Protein AF-A0A7G2FCY0-F1 (afdb_monomer)

Nearest PDB structures (foldseek):
  1n6b-assembly1_A  TM=8.408E-01  e=3.617E-08  Oryctolagus cuniculus
  4r21-assembly2_B  TM=8.670E-01  e=4.159E-07  Danio rerio
  4nkx-assembly1_A  TM=8.063E-01  e=5.364E-07  Homo sapiens
  4r20-assembly1_A  TM=7.839E-01  e=1.211E-06  Danio rerio
  4nkz-assembly4_D  TM=7.841E-01  e=2.119E-06  Homo sapiens

Organism: Arabidopsis thaliana (NCBI:txid3702)

Mean predicted aligned error: 11.34 Å

Foldseek 3Di:
DVVVVVVCVVVVHDDDVLVVLLLVLLQVLCCQLQVGRCSPHPLSVLLVVLLVLVCCLLPDDQCCVVPVVVNVVCVVVCSVVSVVVSVVSLVVSLVVSLVVLVVCPDDPDDHPLNVLVVCCVVPPPDDHRDPVNSSVVSSCSSSVRNQQSSQLVVQLVVVCVVPVVLVVVLVCLVCPVVPDDDPDDDPVSVVPRPSVVVSSVVSCLVGPSCQKDRWDFAQAWDQDPNDIDGGRDIDIDGVVVPSPPPPPVPPDDDDDDPPDDDDDPDDDDPDDDDDDDDDD

InterPro domains:
  IPR001128 Cytochrome P450 [PF00067] (1-237)
  IPR002401 Cytochrome P450, E-class, group I [PR00463] (24-42)
  IPR002401 Cytochrome P450, E-class, group I [PR00463] (133-150)
  IPR002401 Cytochrome P450, E-class, group I [PR00463] (153-179)
  IPR002401 Cytochrome P450, E-class, group I [PR00463] (197-215)
  IPR036396 Cytochrome P450 superfamily [G3DSA:1.10.630.10] (1-243)
  IPR036396 Cytochrome P450 superfamily [SSF48264] (2-275)

Sequence (280 aa):
MMEKVEKASSDSSPLNLSKLLITLTSDVASRVSFGKKHSNEASMSDFKNQVRKITELVGGFPVSEYIPCLAWIDQIRGLYNKAEEVSKNFGDLMDKVVQEHLDATNKPTKDFVDILLSFERQSKDGIEVRRSDIKFIILDIFLGGTTTTNSLLEWTMTELIRHPECMKKLQDEIRGDATKLPIYRSHEEVEDMKYLKAVIKEGLRLHPPFPLLVPRLLTQDVKLKGYDIAAGTQVTLANLVNRFNWRMDARLSGDEYDLAEATGIDVCRKFPLIVFPSNA

Secondary structure (DSSP, 8-state):
-HHHHHHHHHTT----HHHHHHHHHHHHHHHHHHS---TTSHHHHHHHHHHHHHHHHHTS--HHHH-GGGTHHHHHTTHHHHHHHHHHHHHHHHHHHHHHHHH-TT-SS--HHHHHHHHHHH--SS----HHHHHHHHHHHHHHHHHHHHHHHHHHHHHHHH-HHHHHHHHHHHHSSTTS--SS--HHHHHT-HHHHHHHHHHHHHS-S-SBPPPEE-SS-EEETTEEE-TT-EE--BTTT----------------------SSS---SS---PPP---

Structure (mmCIF, N/CA/C/O backbone):
data_AF-A0A7G2FCY0-F1
#
_entry.id   AF-A0A7G2FCY0-F1
#
loop_
_atom_site.group_PDB
_atom_site.id
_atom_site.type_symbol
_atom_site.label_atom_id
_atom_site.label_alt_id
_atom_site.label_comp_id
_atom_site.label_asym_id
_atom_site.label_entity_id
_atom_site.label_seq_id
_atom_site.pdbx_PDB_ins_code
_atom_site.Cartn_x
_atom_site.Cartn_y
_atom_site.Cartn_z
_atom_site.occupancy
_atom_site.B_iso_or_equiv
_atom_site.auth_seq_id
_atom_site.auth_comp_id
_atom_site.auth_asym_id
_atom_site.auth_atom_id
_atom_site.pdbx_PDB_model_num
ATOM 1 N N . MET A 1 1 ? 18.595 3.406 -4.929 1.00 83.00 1 MET A N 1
ATOM 2 C CA . MET A 1 1 ? 18.071 2.140 -5.490 1.00 83.00 1 MET A CA 1
ATOM 3 C C . MET A 1 1 ? 18.812 1.800 -6.768 1.00 83.00 1 MET A C 1
ATOM 5 O O . MET A 1 1 ? 19.441 0.755 -6.770 1.00 83.00 1 MET A O 1
ATOM 9 N N . MET A 1 2 ? 18.804 2.682 -7.776 1.00 85.44 2 MET A N 1
ATOM 10 C CA . MET A 1 2 ? 19.489 2.467 -9.062 1.00 85.44 2 MET A CA 1
ATOM 11 C C . MET A 1 2 ? 20.954 2.046 -8.904 1.00 85.44 2 MET A C 1
ATOM 13 O O . MET A 1 2 ? 21.304 0.979 -9.377 1.00 85.44 2 MET A O 1
ATOM 17 N N . GLU A 1 3 ? 21.747 2.743 -8.085 1.00 87.94 3 GLU A N 1
ATOM 18 C CA . GLU A 1 3 ? 23.141 2.347 -7.790 1.00 87.94 3 GLU A CA 1
ATOM 19 C C . GLU A 1 3 ? 23.286 0.903 -7.268 1.00 87.94 3 GLU A C 1
ATOM 21 O O . GLU A 1 3 ? 24.228 0.194 -7.611 1.00 87.94 3 GLU A O 1
ATOM 26 N N . LYS A 1 4 ? 22.342 0.428 -6.437 1.00 87.19 4 LYS A N 1
ATOM 27 C CA . LYS A 1 4 ? 22.358 -0.955 -5.924 1.00 87.19 4 LYS A CA 1
ATOM 28 C C . LYS A 1 4 ? 22.028 -1.963 -7.026 1.00 87.19 4 LYS A C 1
ATOM 30 O O . LYS A 1 4 ? 22.571 -3.062 -7.009 1.00 87.19 4 LYS A O 1
ATOM 35 N N . VAL A 1 5 ? 21.143 -1.592 -7.953 1.00 89.69 5 VAL A N 1
ATOM 36 C CA . VAL A 1 5 ? 20.783 -2.407 -9.122 1.00 89.69 5 VAL A CA 1
ATOM 37 C C . VAL A 1 5 ? 21.949 -2.450 -10.115 1.00 89.69 5 VAL A C 1
ATOM 39 O O . VAL A 1 5 ? 22.334 -3.531 -10.540 1.00 89.69 5 VAL A O 1
ATOM 42 N N . GLU A 1 6 ? 22.561 -1.306 -10.424 1.00 89.19 6 GLU A N 1
ATOM 43 C CA . GLU A 1 6 ? 23.725 -1.188 -11.315 1.00 89.19 6 GLU A CA 1
ATOM 44 C C . GLU A 1 6 ? 24.933 -1.966 -10.795 1.00 89.19 6 GLU A C 1
ATOM 46 O O . GLU A 1 6 ? 25.577 -2.693 -11.555 1.00 89.19 6 GLU A O 1
ATOM 51 N N . LYS A 1 7 ? 25.204 -1.873 -9.487 1.00 91.56 7 LYS A N 1
ATOM 52 C CA . LYS A 1 7 ? 26.256 -2.661 -8.845 1.00 91.56 7 LYS A CA 1
ATOM 53 C C . LYS A 1 7 ? 25.969 -4.158 -8.950 1.00 91.56 7 LYS A C 1
ATOM 55 O O . LYS A 1 7 ? 26.825 -4.909 -9.398 1.00 91.56 7 LYS A O 1
ATOM 60 N N . ALA A 1 8 ? 24.758 -4.589 -8.592 1.00 90.88 8 ALA A N 1
ATOM 61 C CA . ALA A 1 8 ? 24.395 -6.002 -8.671 1.00 90.88 8 ALA A CA 1
ATOM 62 C C . ALA A 1 8 ? 24.464 -6.542 -10.109 1.00 90.88 8 ALA A C 1
ATOM 64 O O . ALA A 1 8 ? 24.919 -7.665 -10.310 1.00 90.88 8 ALA A O 1
ATOM 65 N N . SER A 1 9 ? 24.077 -5.725 -11.096 1.00 89.75 9 SER A N 1
ATOM 66 C CA . SER A 1 9 ? 24.186 -6.042 -12.522 1.00 89.75 9 SER A CA 1
ATOM 67 C C . SER A 1 9 ? 25.641 -6.176 -12.972 1.00 89.75 9 SER A C 1
ATOM 69 O O . SER A 1 9 ? 25.967 -7.134 -13.664 1.00 89.75 9 SER A O 1
ATOM 71 N N . SER A 1 10 ? 26.513 -5.242 -12.577 1.00 93.19 10 SER A N 1
ATOM 72 C CA . SER A 1 10 ? 27.951 -5.290 -12.890 1.00 93.19 10 SER A CA 1
ATOM 73 C C . SER A 1 10 ? 28.616 -6.526 -12.282 1.00 93.19 10 SER A C 1
ATOM 75 O O . SER A 1 10 ? 29.385 -7.213 -12.948 1.00 93.19 10 SER A O 1
ATOM 77 N N . ASP A 1 11 ? 28.246 -6.852 -11.043 1.00 94.38 11 ASP A N 1
ATOM 78 C CA . ASP A 1 11 ? 28.785 -7.986 -10.291 1.00 94.38 11 ASP A CA 1
ATOM 79 C C . ASP A 1 11 ? 28.107 -9.326 -10.662 1.00 94.38 11 ASP A C 1
ATOM 81 O O . ASP A 1 11 ? 28.462 -10.367 -10.111 1.00 94.38 11 ASP A O 1
ATOM 85 N N . SER A 1 12 ? 27.110 -9.321 -11.564 1.00 91.50 12 SER A N 1
ATOM 86 C CA . SER A 1 12 ? 26.262 -10.482 -11.905 1.00 91.50 12 SER A CA 1
ATOM 87 C C . SER A 1 12 ? 25.694 -11.213 -10.676 1.00 91.50 12 SER A C 1
ATOM 89 O O . SER A 1 12 ? 25.558 -12.438 -10.656 1.00 91.50 12 SER A O 1
ATOM 91 N N . SER A 1 13 ? 25.370 -10.457 -9.625 1.00 93.50 13 SER A N 1
ATOM 92 C CA . SER A 1 13 ? 24.922 -10.992 -8.338 1.00 93.50 13 SER A CA 1
ATOM 93 C C . SER A 1 13 ? 23.394 -10.953 -8.206 1.00 93.50 13 SER A C 1
ATOM 95 O O . SER A 1 13 ? 22.750 -10.012 -8.683 1.00 93.50 13 SER A O 1
ATOM 97 N N . PRO A 1 14 ? 22.773 -11.958 -7.558 1.00 90.06 14 PRO A N 1
ATOM 98 C CA . PRO A 1 14 ? 21.331 -11.966 -7.354 1.00 90.06 14 PRO A CA 1
ATOM 99 C C . PRO A 1 14 ? 20.906 -10.830 -6.416 1.00 90.06 14 PRO A C 1
ATOM 101 O O . PRO A 1 14 ? 21.539 -10.566 -5.392 1.00 90.06 14 PRO A O 1
ATOM 104 N N . LEU A 1 15 ? 19.784 -10.188 -6.741 1.00 90.31 15 LEU A N 1
ATOM 105 C CA . LEU A 1 15 ? 19.250 -9.046 -6.006 1.00 90.31 15 LEU A CA 1
ATOM 106 C C . LEU A 1 15 ? 17.817 -9.320 -5.544 1.00 90.31 15 LEU A C 1
ATOM 108 O O . LEU A 1 15 ? 16.953 -9.684 -6.338 1.00 90.31 15 LEU A O 1
ATOM 112 N N . ASN A 1 16 ? 17.539 -9.088 -4.261 1.00 89.75 16 ASN A N 1
ATOM 113 C CA . ASN A 1 16 ? 16.176 -9.137 -3.739 1.00 89.75 16 ASN A CA 1
ATOM 114 C C . ASN A 1 16 ? 15.453 -7.812 -4.050 1.00 89.75 16 ASN A C 1
ATOM 116 O O . ASN A 1 16 ? 15.641 -6.814 -3.344 1.00 89.75 16 ASN A O 1
ATOM 120 N N . LEU A 1 17 ? 14.645 -7.807 -5.115 1.00 90.19 17 LEU A N 1
ATOM 121 C CA . LEU A 1 17 ? 13.863 -6.639 -5.531 1.00 90.19 17 LEU A CA 1
ATOM 122 C C . LEU A 1 17 ? 12.802 -6.248 -4.499 1.00 90.19 17 LEU A C 1
ATOM 124 O O . LEU A 1 17 ? 12.655 -5.056 -4.242 1.00 90.19 17 LEU A O 1
ATOM 128 N N . SER A 1 18 ? 12.141 -7.202 -3.837 1.00 87.25 18 SER A N 1
ATOM 129 C CA . SER A 1 18 ? 11.115 -6.925 -2.820 1.00 87.25 18 SER A CA 1
ATOM 130 C C . SER A 1 18 ? 11.643 -6.012 -1.707 1.00 87.25 18 SER A C 1
ATOM 132 O O . SER A 1 18 ? 11.009 -5.024 -1.341 1.00 87.25 18 SER A O 1
ATOM 134 N N . LYS A 1 19 ? 12.869 -6.259 -1.220 1.00 85.88 19 LYS A N 1
ATOM 135 C CA . LYS A 1 19 ? 13.519 -5.418 -0.197 1.00 85.88 19 LYS A CA 1
ATOM 136 C C . LYS A 1 19 ? 13.834 -4.002 -0.697 1.00 85.88 19 LYS A C 1
ATOM 138 O O . LYS A 1 19 ? 13.824 -3.048 0.089 1.00 85.88 19 LYS A O 1
ATOM 143 N N . LEU A 1 20 ? 14.145 -3.847 -1.982 1.00 89.19 20 LEU A N 1
ATOM 144 C CA . LEU A 1 20 ? 14.395 -2.535 -2.579 1.00 89.19 20 LEU A CA 1
ATOM 145 C C . LEU A 1 20 ? 13.097 -1.762 -2.803 1.00 89.19 20 LEU A C 1
ATOM 147 O O . LEU A 1 20 ? 13.047 -0.585 -2.452 1.00 89.19 20 LEU A O 1
ATOM 151 N N . LEU A 1 21 ? 12.065 -2.427 -3.321 1.00 90.44 21 LEU A N 1
ATOM 152 C CA . LEU A 1 21 ? 10.761 -1.833 -3.607 1.00 90.44 21 LEU A CA 1
ATOM 153 C C . LEU A 1 21 ? 10.073 -1.359 -2.328 1.00 90.44 21 LEU A C 1
ATOM 155 O O . LEU A 1 21 ? 9.678 -0.200 -2.267 1.00 90.44 21 LEU A O 1
ATOM 159 N N . ILE A 1 22 ? 10.073 -2.163 -1.259 1.00 84.94 22 ILE A N 1
ATOM 160 C CA . ILE A 1 22 ? 9.488 -1.736 0.021 1.00 84.94 22 ILE A CA 1
ATOM 161 C C . ILE A 1 22 ? 10.247 -0.553 0.626 1.00 84.94 22 ILE A C 1
ATOM 163 O O . ILE A 1 22 ? 9.680 0.282 1.320 1.00 84.94 22 ILE A O 1
ATOM 167 N N . THR A 1 23 ? 11.556 -0.458 0.385 1.00 85.62 23 THR A N 1
ATOM 168 C CA . THR A 1 23 ? 12.336 0.699 0.836 1.00 85.62 23 THR A CA 1
ATOM 169 C C . THR A 1 23 ? 11.988 1.936 0.020 1.00 85.62 23 THR A C 1
ATOM 171 O O . THR A 1 23 ? 11.772 2.991 0.607 1.00 85.62 23 THR A O 1
ATOM 174 N N . LEU A 1 24 ? 11.866 1.796 -1.301 1.00 88.56 24 LEU A N 1
ATOM 175 C CA . LEU A 1 24 ? 11.467 2.879 -2.192 1.00 88.56 24 LEU A CA 1
ATOM 176 C C . LEU A 1 24 ? 10.073 3.418 -1.846 1.00 88.56 24 LEU A C 1
ATOM 178 O O . LEU A 1 24 ? 9.920 4.626 -1.695 1.00 88.56 24 LEU A O 1
ATOM 182 N N . THR A 1 25 ? 9.067 2.552 -1.702 1.00 89.06 25 THR A N 1
ATOM 183 C CA . THR A 1 25 ? 7.693 2.997 -1.431 1.00 89.06 25 THR A CA 1
ATOM 184 C C . THR A 1 25 ? 7.570 3.638 -0.056 1.00 89.06 25 THR A C 1
ATOM 186 O O . THR A 1 25 ? 6.953 4.693 0.054 1.00 89.06 25 THR A O 1
ATOM 189 N N . SER A 1 26 ? 8.229 3.084 0.971 1.00 84.56 26 SER A N 1
ATOM 190 C CA . SER A 1 26 ? 8.290 3.728 2.289 1.00 84.56 26 SER A CA 1
ATOM 191 C C . SER A 1 26 ? 8.978 5.090 2.235 1.00 84.56 26 SER A C 1
ATOM 193 O O . SER A 1 26 ? 8.509 6.026 2.868 1.00 84.56 26 SER A O 1
ATOM 195 N N . ASP A 1 27 ? 10.072 5.232 1.483 1.00 85.75 27 ASP A N 1
ATOM 196 C CA . ASP A 1 27 ? 10.774 6.511 1.341 1.00 85.75 27 ASP A CA 1
ATOM 197 C C . ASP A 1 27 ? 9.902 7.574 0.668 1.00 85.75 27 ASP A C 1
ATOM 199 O O . ASP A 1 27 ? 9.889 8.726 1.103 1.00 85.75 27 ASP A O 1
ATOM 203 N N . VAL A 1 28 ? 9.178 7.194 -0.390 1.00 88.19 28 VAL A N 1
ATOM 204 C CA . VAL A 1 28 ? 8.249 8.086 -1.094 1.00 88.19 28 VAL A CA 1
ATOM 205 C C . VAL A 1 28 ? 7.101 8.482 -0.168 1.00 88.19 28 VAL A C 1
ATOM 207 O O . VAL A 1 28 ? 6.873 9.674 0.029 1.00 88.19 28 VAL A O 1
ATOM 210 N N . ALA A 1 29 ? 6.439 7.509 0.466 1.00 85.50 29 ALA A N 1
ATOM 211 C CA . ALA A 1 29 ? 5.344 7.760 1.399 1.00 85.50 29 ALA A CA 1
ATOM 212 C C . ALA A 1 29 ? 5.795 8.626 2.584 1.00 85.50 29 ALA A C 1
ATOM 214 O O . ALA A 1 29 ? 5.104 9.575 2.948 1.00 85.50 29 ALA A O 1
ATOM 215 N N . SER A 1 30 ? 6.981 8.368 3.145 1.00 82.31 30 SER A N 1
ATOM 216 C CA . SER A 1 30 ? 7.549 9.192 4.213 1.00 82.31 30 SER A CA 1
ATOM 217 C C . SER A 1 30 ? 7.870 10.607 3.765 1.00 82.31 30 SER A C 1
ATOM 219 O O . SER A 1 30 ? 7.616 11.544 4.513 1.00 82.31 30 SER A O 1
ATOM 221 N N . ARG A 1 31 ? 8.431 10.789 2.567 1.00 84.88 31 ARG A N 1
ATOM 222 C CA . ARG A 1 31 ? 8.779 12.126 2.082 1.00 84.88 31 ARG A CA 1
ATOM 223 C C . ARG A 1 31 ? 7.532 12.969 1.839 1.00 84.88 31 ARG A C 1
ATOM 225 O O . ARG A 1 31 ? 7.551 14.154 2.145 1.00 84.88 31 ARG A O 1
ATOM 232 N N . VAL A 1 32 ? 6.469 12.358 1.321 1.00 84.62 32 VAL A N 1
ATOM 233 C CA . VAL A 1 32 ? 5.177 13.025 1.117 1.00 84.62 32 VAL A CA 1
ATOM 234 C C . VAL A 1 32 ? 4.492 13.316 2.457 1.00 84.62 32 VAL A C 1
ATOM 236 O O . VAL A 1 32 ? 4.014 14.426 2.666 1.00 84.62 32 VAL A O 1
ATOM 239 N N . SER A 1 33 ? 4.490 12.350 3.380 1.00 81.56 33 SER A N 1
ATOM 240 C CA . SER A 1 33 ? 3.758 12.464 4.650 1.00 81.56 33 SER A CA 1
ATOM 241 C C . SER A 1 33 ? 4.479 13.335 5.682 1.00 81.56 33 SER A C 1
ATOM 243 O O . SER A 1 33 ? 3.834 14.136 6.340 1.00 81.56 33 SER A O 1
ATOM 245 N N . PHE A 1 34 ? 5.802 13.192 5.817 1.00 79.94 34 PHE A N 1
ATOM 246 C CA . PHE A 1 34 ? 6.623 13.769 6.898 1.00 79.94 34 PHE A CA 1
ATOM 247 C C . PHE A 1 34 ? 7.716 14.736 6.412 1.00 79.94 34 PHE A C 1
ATOM 249 O O . PHE A 1 34 ? 8.584 15.133 7.190 1.00 79.94 34 PHE A O 1
ATOM 256 N N . GLY A 1 35 ? 7.804 14.989 5.102 1.00 77.06 35 GLY A N 1
ATOM 257 C CA . GLY A 1 35 ? 8.844 15.844 4.520 1.00 77.06 35 GLY A CA 1
ATOM 258 C C . GLY A 1 35 ? 10.266 15.257 4.526 1.00 77.06 35 GLY A C 1
ATOM 259 O O . GLY A 1 35 ? 11.200 15.919 4.071 1.00 77.06 35 GLY A O 1
ATOM 260 N N . LYS A 1 36 ? 10.467 14.019 5.005 1.00 75.12 36 LYS A N 1
ATOM 261 C CA . LYS A 1 36 ? 11.793 13.391 5.174 1.00 75.12 36 LYS A CA 1
ATOM 262 C C . LYS A 1 36 ? 11.883 12.008 4.531 1.00 75.12 36 LYS A C 1
ATOM 264 O O . LYS A 1 36 ? 10.939 11.221 4.552 1.00 75.12 36 LYS A O 1
ATOM 269 N N . LYS A 1 37 ? 13.064 11.691 3.994 1.00 67.06 37 LYS A N 1
ATOM 270 C CA . LYS A 1 37 ? 13.431 10.344 3.538 1.00 67.06 37 LYS A CA 1
ATOM 271 C C . LYS A 1 37 ? 14.196 9.644 4.659 1.00 67.06 37 LYS A C 1
ATOM 273 O O . LYS A 1 37 ? 15.231 10.151 5.068 1.00 67.06 37 LYS A O 1
ATOM 278 N N . HIS A 1 38 ? 13.742 8.475 5.103 1.00 63.88 38 HIS A N 1
ATOM 279 C CA . HIS A 1 38 ? 14.307 7.817 6.291 1.00 63.88 38 HIS A CA 1
ATOM 280 C C . HIS A 1 38 ? 15.048 6.504 5.975 1.00 63.88 38 HIS A C 1
ATOM 282 O O . HIS A 1 38 ? 15.229 5.669 6.858 1.00 63.88 38 HIS A O 1
ATOM 288 N N . SER A 1 39 ? 15.496 6.291 4.730 1.00 53.75 39 SER A N 1
ATOM 289 C CA . SER A 1 39 ? 16.099 5.028 4.259 1.00 53.75 39 SER A CA 1
ATOM 290 C C . SER A 1 39 ? 17.242 4.454 5.108 1.00 53.75 39 SER A C 1
ATOM 292 O O . SER A 1 39 ? 17.545 3.273 4.955 1.00 53.75 39 SER A O 1
ATOM 294 N N . ASN A 1 40 ? 17.859 5.257 5.983 1.00 52.69 40 ASN A N 1
ATOM 295 C CA . ASN A 1 40 ? 18.975 4.866 6.848 1.00 52.69 40 ASN A CA 1
ATOM 296 C C . ASN A 1 40 ? 18.771 5.226 8.338 1.00 52.69 40 ASN A C 1
ATOM 298 O O . ASN A 1 40 ? 19.730 5.172 9.102 1.00 52.69 40 ASN A O 1
ATOM 302 N N . GLU A 1 41 ? 17.564 5.603 8.766 1.00 58.28 41 GLU A N 1
ATOM 303 C CA . GLU A 1 41 ? 17.310 6.034 10.149 1.00 58.28 41 GLU A CA 1
ATOM 304 C C . GLU A 1 41 ? 16.595 4.952 10.967 1.00 58.28 41 GLU A C 1
ATOM 306 O O . GLU A 1 41 ? 15.712 4.254 10.461 1.00 58.28 41 GLU A O 1
ATOM 311 N N . ALA A 1 42 ? 16.930 4.848 12.259 1.00 58.91 42 ALA A N 1
ATOM 312 C CA . ALA A 1 42 ? 16.252 3.952 13.204 1.00 58.91 42 ALA A CA 1
ATOM 313 C C . ALA A 1 42 ? 14.723 4.175 13.219 1.00 58.91 42 ALA A C 1
ATOM 315 O O . ALA A 1 42 ? 13.958 3.214 13.260 1.00 58.91 42 ALA A O 1
ATOM 316 N N . SER A 1 43 ? 14.292 5.428 13.029 1.00 62.94 43 SER A N 1
ATOM 317 C CA . SER A 1 43 ? 12.885 5.840 12.941 1.00 62.94 43 SER A CA 1
ATOM 318 C C . SER A 1 43 ? 12.087 5.102 11.848 1.00 62.94 43 SER A C 1
ATOM 320 O O . SER A 1 43 ? 10.938 4.720 12.063 1.00 62.94 43 SER A O 1
ATOM 322 N N . MET A 1 44 ? 12.691 4.792 10.690 1.00 66.00 44 MET A N 1
ATOM 323 C CA . MET A 1 44 ? 12.011 4.046 9.614 1.00 66.00 44 MET A CA 1
ATOM 324 C C . MET A 1 44 ? 11.818 2.572 9.950 1.00 66.00 44 MET A C 1
ATOM 326 O O . MET A 1 44 ? 10.812 1.969 9.576 1.00 66.00 44 MET A O 1
ATOM 330 N N . SER A 1 45 ? 12.799 1.973 10.627 1.00 70.69 45 SER A N 1
ATOM 331 C CA . SER A 1 45 ? 12.682 0.601 11.124 1.00 70.69 45 SER A CA 1
ATOM 332 C C . SER A 1 45 ? 11.531 0.504 12.121 1.00 70.69 45 SER A C 1
ATOM 334 O O . SER A 1 45 ? 10.704 -0.405 12.018 1.00 70.69 45 SER A O 1
ATOM 336 N N . ASP A 1 46 ? 11.435 1.480 13.024 1.00 75.00 46 ASP A N 1
ATOM 337 C CA . ASP A 1 46 ? 10.346 1.571 13.991 1.00 75.00 46 ASP A CA 1
ATOM 338 C C . ASP A 1 46 ? 8.999 1.719 13.280 1.00 75.00 46 ASP A C 1
ATOM 340 O O . ASP A 1 46 ? 8.085 0.934 13.541 1.00 75.00 46 ASP A O 1
ATOM 344 N N . PHE A 1 47 ? 8.899 2.622 12.299 1.00 74.12 47 PHE A N 1
ATOM 345 C CA . PHE A 1 47 ? 7.679 2.824 11.515 1.00 74.12 47 PHE A CA 1
ATOM 346 C C . PHE A 1 47 ? 7.238 1.550 10.783 1.00 74.12 47 PHE A C 1
ATOM 348 O O . PHE A 1 47 ? 6.090 1.120 10.899 1.00 74.12 47 PHE A O 1
ATOM 355 N N . LYS A 1 48 ? 8.157 0.897 10.061 1.00 73.69 48 LYS A N 1
ATOM 356 C CA . LYS A 1 48 ? 7.882 -0.359 9.344 1.00 73.69 48 LYS A CA 1
ATOM 357 C C . LYS A 1 48 ? 7.428 -1.464 10.290 1.00 73.69 48 LYS A C 1
ATOM 359 O O . LYS A 1 48 ? 6.508 -2.214 9.961 1.00 73.69 48 LYS A O 1
ATOM 364 N N . ASN A 1 49 ? 8.052 -1.572 11.461 1.00 80.50 49 ASN A N 1
ATOM 365 C CA . ASN A 1 49 ? 7.675 -2.569 12.452 1.00 80.50 49 ASN A CA 1
ATOM 366 C C . ASN A 1 49 ? 6.278 -2.292 13.029 1.00 80.50 49 ASN A C 1
ATOM 368 O O . ASN A 1 49 ? 5.497 -3.232 13.165 1.00 80.50 49 ASN A O 1
ATOM 372 N N . GLN A 1 50 ? 5.936 -1.028 13.305 1.00 79.31 50 GLN A N 1
ATOM 373 C CA . GLN A 1 50 ? 4.585 -0.665 13.748 1.00 79.31 50 GLN A CA 1
ATOM 374 C C . GLN A 1 50 ? 3.544 -0.943 12.665 1.00 79.31 50 GLN A C 1
ATOM 376 O O . GLN A 1 50 ? 2.554 -1.611 12.941 1.00 79.31 50 GLN A O 1
ATOM 381 N N . VAL A 1 51 ? 3.795 -0.544 11.416 1.00 77.19 51 VAL A N 1
ATOM 382 C CA . VAL A 1 51 ? 2.907 -0.835 10.276 1.00 77.19 51 VAL A CA 1
ATOM 383 C C . VAL A 1 51 ? 2.655 -2.330 10.117 1.00 77.19 51 VAL A C 1
ATOM 385 O O . VAL A 1 51 ? 1.509 -2.744 9.938 1.00 77.19 51 VAL A O 1
ATOM 388 N N . ARG A 1 52 ? 3.695 -3.161 10.241 1.00 80.44 52 ARG A N 1
ATOM 389 C CA . ARG A 1 52 ? 3.544 -4.618 10.214 1.00 80.44 52 ARG A CA 1
ATOM 390 C C . ARG A 1 52 ? 2.644 -5.107 11.349 1.00 80.44 52 ARG A C 1
ATOM 392 O O . ARG A 1 52 ? 1.709 -5.856 11.088 1.00 80.44 52 ARG A O 1
ATOM 399 N N . LYS A 1 53 ? 2.888 -4.669 12.588 1.00 83.81 53 LYS A N 1
ATOM 400 C CA . LYS A 1 53 ? 2.070 -5.064 13.746 1.00 83.81 53 LYS A CA 1
ATOM 401 C C . LYS A 1 53 ? 0.610 -4.604 13.611 1.00 83.81 53 LYS A C 1
ATOM 403 O O . LYS A 1 53 ? -0.284 -5.373 13.949 1.00 83.81 53 LYS A O 1
ATOM 408 N N . ILE A 1 54 ? 0.368 -3.397 13.091 1.00 80.50 54 ILE A N 1
ATOM 409 C CA . ILE A 1 54 ? -0.976 -2.869 12.797 1.00 80.50 54 ILE A CA 1
ATOM 410 C C . ILE A 1 54 ? -1.656 -3.737 11.737 1.00 80.50 54 ILE A C 1
ATOM 412 O O . ILE A 1 54 ? -2.776 -4.186 11.945 1.00 80.50 54 ILE A O 1
ATOM 416 N N . THR A 1 55 ? -0.960 -4.044 10.640 1.00 75.94 55 THR A N 1
ATOM 417 C CA . THR A 1 55 ? -1.490 -4.894 9.561 1.00 75.94 55 THR A CA 1
ATOM 418 C C . THR A 1 55 ? -1.834 -6.298 10.069 1.00 75.94 55 THR A C 1
ATOM 420 O O . THR A 1 55 ? -2.876 -6.840 9.717 1.00 75.94 55 THR A O 1
ATOM 423 N N . GLU A 1 56 ? -1.002 -6.878 10.940 1.00 78.81 56 GLU A N 1
ATOM 424 C CA . GLU A 1 56 ? -1.270 -8.172 11.585 1.00 78.81 56 GLU A CA 1
ATOM 425 C C . GLU A 1 56 ? -2.507 -8.143 12.498 1.00 78.81 56 GLU A C 1
ATOM 427 O O . GLU A 1 56 ? -3.197 -9.154 12.612 1.00 78.81 56 GLU A O 1
ATOM 432 N N . LEU A 1 57 ? -2.777 -7.019 13.170 1.00 78.75 57 LEU A N 1
ATOM 433 C CA . LEU A 1 57 ? -3.965 -6.856 14.013 1.00 78.75 57 LEU A CA 1
ATOM 434 C C . LEU A 1 57 ? -5.226 -6.646 13.170 1.00 78.75 57 LEU A C 1
ATOM 436 O O . LEU A 1 57 ? -6.226 -7.315 13.408 1.00 78.75 57 LEU A O 1
ATOM 440 N N . VAL A 1 58 ? -5.161 -5.771 12.161 1.00 74.56 58 VAL A N 1
ATOM 441 C CA . VAL A 1 58 ? -6.282 -5.469 11.253 1.00 74.56 58 VAL A CA 1
ATOM 442 C C . VAL A 1 58 ? -6.656 -6.682 10.398 1.00 74.56 58 VAL A C 1
ATOM 444 O O . VAL A 1 58 ? -7.833 -6.933 10.170 1.00 74.56 58 VAL A O 1
ATOM 447 N N . GLY A 1 59 ? -5.669 -7.459 9.945 1.00 71.38 59 GLY A N 1
ATOM 448 C CA . GLY A 1 59 ? -5.889 -8.718 9.227 1.00 71.38 59 GLY A CA 1
ATOM 449 C C . GLY A 1 59 ? -6.224 -9.905 10.135 1.00 71.38 59 GLY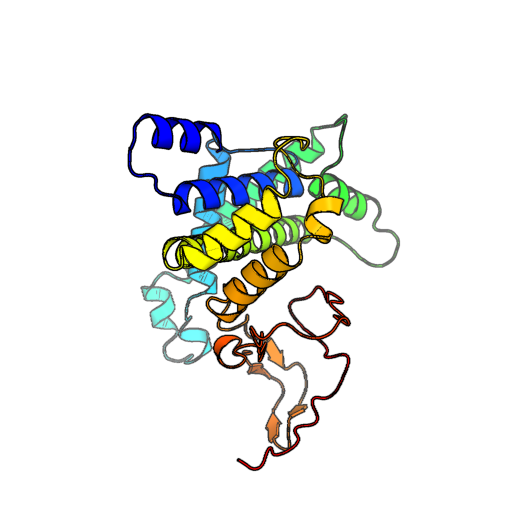 A C 1
ATOM 450 O O . GLY A 1 59 ? -6.358 -11.030 9.651 1.00 71.38 59 GLY A O 1
ATOM 451 N N . GLY A 1 60 ? -6.306 -9.686 11.449 1.00 73.38 60 GLY A N 1
ATOM 452 C CA . GLY A 1 60 ? -6.674 -10.708 12.414 1.00 73.38 60 GLY A CA 1
ATOM 453 C C . GLY A 1 60 ? -8.155 -11.083 12.339 1.00 73.38 60 GLY A C 1
ATOM 454 O O . GLY A 1 60 ? -8.977 -10.396 11.745 1.00 73.38 60 GLY A O 1
ATOM 455 N N . PHE A 1 61 ? -8.495 -12.190 12.994 1.00 79.12 61 PHE A N 1
ATOM 456 C CA . PHE A 1 61 ? -9.875 -12.616 13.223 1.00 79.12 61 PHE A CA 1
ATOM 457 C C . PHE A 1 61 ? -10.108 -12.644 14.740 1.00 79.12 61 PHE A C 1
ATOM 459 O O . PHE A 1 61 ? -9.734 -13.642 15.378 1.00 79.12 61 PHE A O 1
ATOM 466 N N . PRO A 1 62 ? -10.606 -11.541 15.335 1.00 80.44 62 PRO A N 1
ATOM 467 C CA . PRO A 1 62 ? -10.976 -11.504 16.745 1.00 80.44 62 PRO A CA 1
ATOM 468 C C . PRO A 1 62 ? -12.179 -12.422 16.946 1.00 80.44 62 PRO A C 1
ATOM 470 O O . PRO A 1 62 ? -13.252 -12.183 16.402 1.00 80.44 62 PRO A O 1
ATOM 473 N N . VAL A 1 63 ? -12.008 -13.516 17.684 1.00 84.94 63 VAL A N 1
ATOM 474 C CA . VAL A 1 63 ? -13.070 -14.516 17.857 1.00 84.94 63 VAL A CA 1
ATOM 475 C C . VAL A 1 63 ? -14.264 -13.913 18.593 1.00 84.94 63 VAL A C 1
ATOM 477 O O . VAL A 1 63 ? -15.402 -14.233 18.266 1.00 84.94 63 VAL A O 1
ATOM 480 N N . SER A 1 64 ? -14.010 -13.010 19.538 1.00 84.62 64 SER A N 1
ATOM 481 C CA . SER A 1 64 ? -15.021 -12.279 20.306 1.00 84.62 64 SER A CA 1
ATOM 482 C C . SER A 1 64 ? -16.013 -11.500 19.440 1.00 84.62 64 SER A C 1
ATOM 484 O O . SER A 1 64 ? -17.173 -11.390 19.830 1.00 84.62 64 SER A O 1
ATOM 486 N N . GLU A 1 65 ? -15.597 -11.009 18.267 1.00 80.75 65 GLU A N 1
ATOM 487 C CA . GLU A 1 65 ? -16.458 -10.236 17.359 1.00 80.75 65 GLU A CA 1
ATOM 488 C C . GLU A 1 65 ? -17.478 -11.110 16.617 1.00 80.75 65 GLU A C 1
ATOM 490 O O . GLU A 1 65 ? -18.560 -10.637 16.279 1.00 80.75 65 GLU A O 1
ATOM 495 N N . TYR A 1 66 ? -17.171 -12.393 16.404 1.00 83.69 66 TYR A N 1
ATOM 496 C CA . TYR A 1 66 ? -18.035 -13.315 15.653 1.00 83.69 66 TYR A CA 1
ATOM 497 C C . TYR A 1 66 ? -18.719 -14.352 16.546 1.00 83.69 66 TYR A C 1
ATOM 499 O O . TYR A 1 66 ? -19.837 -14.784 16.271 1.00 83.69 66 TYR A O 1
ATOM 507 N N . ILE A 1 67 ? -18.040 -14.780 17.612 1.00 89.00 67 ILE A N 1
ATOM 508 C CA . ILE A 1 67 ? -18.489 -15.813 18.544 1.00 89.00 67 ILE A CA 1
ATOM 509 C C . ILE A 1 67 ? -18.233 -15.314 19.977 1.00 89.00 67 ILE A C 1
ATOM 511 O O . ILE A 1 67 ? -17.232 -15.684 20.599 1.00 89.00 67 ILE A O 1
ATOM 515 N N . PRO A 1 68 ? -19.143 -14.497 20.544 1.00 86.88 68 PRO A N 1
ATOM 516 C CA . PRO A 1 68 ? -18.926 -13.845 21.838 1.00 86.88 68 PRO A CA 1
ATOM 517 C C . PRO A 1 68 ? -18.638 -14.810 22.998 1.00 86.88 68 PRO A C 1
ATOM 519 O O . PRO A 1 68 ? -17.844 -14.503 23.884 1.00 86.88 68 PRO A O 1
ATOM 522 N N . CYS A 1 69 ? -19.218 -16.017 22.990 1.00 93.31 69 CYS A N 1
ATOM 523 C CA . CYS A 1 69 ? -18.964 -17.026 24.027 1.00 93.31 69 CYS A CA 1
ATOM 524 C C . CYS A 1 69 ? -17.528 -17.586 24.012 1.00 93.31 69 CYS A C 1
ATOM 526 O O . CYS A 1 69 ? -17.092 -18.191 24.991 1.00 93.31 69 CYS A O 1
ATOM 528 N N . LEU A 1 70 ? -16.780 -17.364 22.928 1.00 91.94 70 LEU A N 1
ATOM 529 C CA . LEU A 1 70 ? -15.377 -17.741 22.777 1.00 91.94 70 LEU A CA 1
ATOM 530 C C . LEU A 1 70 ? -14.423 -16.543 22.913 1.00 91.94 70 LEU A C 1
ATOM 532 O O . LEU A 1 70 ? -13.248 -16.656 22.570 1.00 91.94 70 LEU A O 1
ATOM 536 N N . ALA A 1 71 ? -14.883 -15.412 23.460 1.00 89.31 71 ALA A N 1
ATOM 537 C CA . ALA A 1 71 ? -14.055 -14.216 23.640 1.00 89.31 71 ALA A CA 1
ATOM 538 C C . ALA A 1 71 ? -12.776 -14.460 24.469 1.00 89.31 71 ALA A C 1
ATOM 540 O O . ALA A 1 71 ? -11.758 -13.804 24.254 1.00 89.31 71 ALA A O 1
ATOM 541 N N . TRP A 1 72 ? -12.781 -15.455 25.363 1.00 91.62 72 TRP A N 1
ATOM 542 C CA . TRP A 1 72 ? -11.602 -15.866 26.137 1.00 91.62 72 TRP A CA 1
ATOM 543 C C . TRP A 1 72 ? -10.417 -16.308 25.256 1.00 91.62 72 TRP A C 1
ATOM 545 O O . TRP A 1 72 ? -9.267 -16.197 25.682 1.00 91.62 72 TRP A O 1
ATOM 555 N N . ILE A 1 73 ? -10.665 -16.765 24.020 1.00 90.81 73 ILE A N 1
ATOM 556 C CA . ILE A 1 73 ? -9.611 -17.134 23.063 1.00 90.81 73 ILE A CA 1
ATOM 557 C C . ILE A 1 73 ? -8.764 -15.910 22.702 1.00 90.81 73 ILE A C 1
ATOM 559 O O . ILE A 1 73 ? -7.539 -16.011 22.640 1.00 90.81 73 ILE A O 1
ATOM 563 N N . ASP A 1 74 ? -9.383 -14.744 22.515 1.00 88.06 74 ASP A N 1
ATOM 564 C CA . ASP A 1 74 ? -8.661 -13.515 22.172 1.00 88.06 74 ASP A CA 1
ATOM 565 C C . ASP A 1 74 ? -7.771 -13.040 23.327 1.00 88.06 74 ASP A C 1
ATOM 567 O O . ASP A 1 74 ? -6.668 -12.531 23.103 1.00 88.06 74 ASP A O 1
ATOM 571 N N . GLN A 1 75 ? -8.205 -13.290 24.567 1.00 87.38 75 GLN A N 1
ATOM 572 C CA . GLN A 1 75 ? -7.422 -13.019 25.769 1.00 87.38 75 GLN A CA 1
ATOM 573 C C . GLN A 1 75 ? -6.212 -13.954 25.885 1.00 87.38 75 GLN A C 1
ATOM 575 O O . GLN A 1 75 ? -5.106 -13.480 26.138 1.00 87.38 75 GLN A O 1
ATOM 580 N N . ILE A 1 76 ? -6.377 -15.258 25.625 1.00 91.69 76 ILE A N 1
ATOM 581 C CA . ILE A 1 76 ? -5.257 -16.218 25.610 1.00 91.69 76 ILE A CA 1
ATOM 582 C C . ILE A 1 76 ? -4.260 -15.898 24.493 1.00 91.69 76 ILE A C 1
ATOM 584 O O . ILE A 1 76 ? -3.051 -16.003 24.690 1.00 91.69 76 ILE A O 1
ATOM 588 N N . ARG A 1 77 ? -4.750 -15.468 23.327 1.00 87.12 77 ARG A N 1
ATOM 589 C CA . ARG A 1 77 ? -3.905 -15.022 22.208 1.00 87.12 77 ARG A CA 1
ATOM 590 C C . ARG A 1 77 ? -3.188 -13.699 22.492 1.00 87.12 77 ARG A C 1
ATOM 592 O O . ARG A 1 77 ? -2.326 -13.309 21.707 1.00 87.12 77 ARG A O 1
ATOM 599 N N . GLY A 1 78 ? -3.548 -13.003 23.573 1.00 88.25 78 GLY A N 1
ATOM 600 C CA . GLY A 1 78 ? -2.978 -11.712 23.942 1.00 88.25 78 GLY A CA 1
ATOM 601 C C . GLY A 1 78 ? -3.301 -10.602 22.942 1.00 88.25 78 GLY A C 1
ATOM 602 O O . GLY A 1 78 ? -2.528 -9.652 22.833 1.00 88.25 78 GLY A O 1
ATOM 603 N N . LEU A 1 79 ? -4.412 -10.711 22.198 1.00 85.94 79 LEU A N 1
ATOM 604 C CA . LEU A 1 79 ? -4.764 -9.748 21.148 1.00 85.94 79 LEU A CA 1
ATOM 605 C C . LEU A 1 79 ? -4.950 -8.336 21.708 1.00 85.94 79 LEU A C 1
ATOM 607 O O . LEU A 1 79 ? -4.409 -7.391 21.140 1.00 85.94 79 LEU A O 1
ATOM 611 N N . TYR A 1 80 ? -5.634 -8.198 22.847 1.00 84.44 80 TYR A N 1
ATOM 612 C CA . TYR A 1 80 ? -5.845 -6.902 23.499 1.00 84.44 80 TYR A CA 1
ATOM 613 C C . TYR A 1 80 ? -4.533 -6.264 23.963 1.00 84.44 80 TYR A C 1
ATOM 615 O O . TYR A 1 80 ? -4.275 -5.109 23.641 1.00 84.44 80 TYR A O 1
ATOM 623 N N . ASN A 1 81 ? -3.660 -7.032 24.622 1.00 89.50 81 ASN A N 1
ATOM 624 C CA . ASN A 1 81 ? -2.351 -6.539 25.065 1.00 89.50 81 ASN A CA 1
ATOM 625 C C . ASN A 1 81 ? -1.490 -6.105 23.870 1.00 89.50 81 ASN A C 1
ATOM 627 O O . ASN A 1 81 ? -0.836 -5.067 23.914 1.00 89.50 81 ASN A O 1
ATOM 631 N N . LYS A 1 82 ? -1.517 -6.878 22.774 1.00 88.25 82 LYS A N 1
ATOM 632 C CA . LYS A 1 82 ? -0.818 -6.527 21.533 1.00 88.25 82 LYS A CA 1
ATOM 633 C C . LYS A 1 82 ? -1.398 -5.254 20.909 1.00 88.25 82 LYS A C 1
ATOM 635 O O . LYS A 1 82 ? -0.633 -4.417 20.441 1.00 88.25 82 LYS A O 1
ATOM 640 N N . ALA A 1 83 ? -2.721 -5.094 20.901 1.00 87.00 83 ALA A N 1
ATOM 641 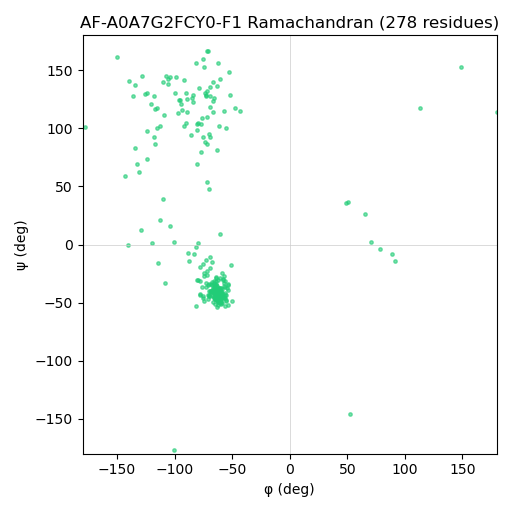C CA . ALA A 1 83 ? -3.382 -3.895 20.391 1.00 87.00 83 ALA A CA 1
ATOM 642 C C . ALA A 1 83 ? -3.044 -2.652 21.223 1.00 87.00 83 ALA A C 1
ATOM 644 O O . ALA A 1 83 ? -2.746 -1.605 20.653 1.00 87.00 83 ALA A O 1
ATOM 645 N N . GLU A 1 84 ? -3.012 -2.773 22.550 1.00 89.44 84 GLU A N 1
ATOM 646 C CA . GLU A 1 84 ? -2.609 -1.692 23.451 1.00 89.44 84 GLU A CA 1
ATOM 647 C C . GLU A 1 84 ? -1.139 -1.301 23.245 1.00 89.44 84 GLU A C 1
ATOM 649 O O . GLU A 1 84 ? -0.829 -0.121 23.082 1.00 89.44 84 GLU A O 1
ATOM 654 N N . GLU A 1 85 ? -0.235 -2.284 23.161 1.00 90.44 85 GLU A N 1
ATOM 655 C CA . GLU A 1 85 ? 1.188 -2.053 22.883 1.00 90.44 85 GLU A CA 1
ATOM 656 C C . GLU A 1 85 ? 1.389 -1.329 21.542 1.00 90.44 85 GLU A C 1
ATOM 658 O O . GLU A 1 85 ? 2.161 -0.372 21.448 1.00 90.44 85 GLU A O 1
ATOM 663 N N . VAL A 1 86 ? 0.688 -1.773 20.495 1.00 87.62 86 VAL A N 1
ATOM 664 C CA . VAL A 1 86 ? 0.745 -1.157 19.164 1.00 87.62 86 VAL A CA 1
ATOM 665 C C . VAL A 1 86 ? 0.175 0.255 19.191 1.00 87.62 86 VAL A C 1
ATOM 667 O O . VAL A 1 86 ? 0.817 1.162 18.669 1.00 87.62 86 VAL A O 1
ATOM 670 N N . SER A 1 87 ? -0.976 0.460 19.834 1.00 85.94 87 SER A N 1
ATOM 671 C CA . SER A 1 87 ? -1.613 1.773 19.975 1.00 85.94 87 SER A CA 1
ATOM 672 C C . SER A 1 87 ? -0.693 2.769 20.682 1.00 85.94 87 SER A C 1
ATOM 674 O O . SER A 1 87 ? -0.481 3.877 20.187 1.00 85.94 87 SER A O 1
ATOM 676 N N . LYS A 1 88 ? -0.059 2.351 21.785 1.00 89.44 88 LYS A N 1
ATOM 677 C CA . LYS A 1 88 ? 0.889 3.180 22.535 1.00 89.44 88 LYS A CA 1
ATOM 678 C C . LYS A 1 88 ? 2.120 3.538 21.705 1.00 89.44 88 LYS A C 1
ATOM 680 O O . LYS A 1 88 ? 2.426 4.715 21.545 1.00 89.44 88 LYS A O 1
ATOM 685 N N . ASN A 1 89 ? 2.798 2.538 21.140 1.00 87.56 89 ASN A N 1
ATOM 686 C CA . ASN A 1 89 ? 4.003 2.768 20.339 1.00 87.56 89 ASN A CA 1
ATOM 687 C C . ASN A 1 89 ? 3.719 3.649 19.115 1.00 87.56 89 ASN A C 1
ATOM 689 O O . ASN A 1 89 ? 4.551 4.465 18.722 1.00 87.56 89 ASN A O 1
ATOM 693 N N . PHE A 1 90 ? 2.551 3.465 18.499 1.00 83.44 90 PHE A N 1
ATOM 694 C CA . PHE A 1 90 ? 2.085 4.291 17.398 1.00 83.44 90 PHE A CA 1
ATOM 695 C C . PHE A 1 90 ? 1.832 5.737 17.843 1.00 83.44 90 PHE A C 1
ATOM 697 O O . PHE A 1 90 ? 2.311 6.664 17.189 1.00 83.44 90 PHE A O 1
ATOM 704 N N . GLY A 1 91 ? 1.135 5.928 18.967 1.00 84.88 91 GLY A N 1
ATOM 705 C CA . GLY A 1 91 ? 0.914 7.238 19.575 1.00 84.88 91 GLY A CA 1
ATOM 706 C C . GLY A 1 91 ? 2.227 7.980 19.816 1.00 84.88 91 GLY A C 1
ATOM 707 O O . GLY A 1 91 ? 2.397 9.080 19.296 1.00 84.88 91 GLY A O 1
ATOM 708 N N . ASP A 1 92 ? 3.184 7.330 20.483 1.00 87.12 92 ASP A N 1
ATOM 709 C CA . ASP A 1 92 ? 4.505 7.890 20.791 1.00 87.12 92 ASP A CA 1
ATOM 710 C C . ASP A 1 92 ? 5.288 8.269 19.520 1.00 87.12 92 ASP A C 1
ATOM 712 O O . ASP A 1 92 ? 5.968 9.298 19.474 1.00 87.12 92 ASP A O 1
ATOM 716 N N . LEU A 1 93 ? 5.206 7.445 18.470 1.00 83.50 93 LEU A N 1
ATOM 717 C CA . LEU A 1 93 ? 5.852 7.717 17.186 1.00 83.50 93 LEU A CA 1
ATOM 718 C C . LEU A 1 93 ? 5.234 8.940 16.499 1.00 83.50 93 LEU A C 1
ATOM 720 O O . LEU A 1 93 ? 5.965 9.807 16.019 1.00 83.50 93 LEU A O 1
ATOM 724 N N . MET A 1 94 ? 3.903 9.031 16.465 1.00 84.50 94 MET A N 1
ATOM 725 C CA . MET A 1 94 ? 3.219 10.167 15.846 1.00 84.50 94 MET A CA 1
ATOM 726 C C . MET A 1 94 ? 3.383 11.449 16.655 1.00 84.50 94 MET A C 1
ATOM 728 O O . MET A 1 94 ? 3.487 12.518 16.062 1.00 84.50 94 MET A O 1
ATOM 732 N N . ASP A 1 95 ? 3.446 11.364 17.984 1.00 87.94 95 ASP A N 1
ATOM 733 C CA . ASP A 1 95 ? 3.748 12.512 18.839 1.00 87.94 95 ASP A CA 1
ATOM 734 C C . ASP A 1 95 ? 5.116 13.107 18.519 1.00 87.94 95 ASP A C 1
ATOM 736 O O . ASP A 1 95 ? 5.221 14.319 18.351 1.00 87.94 95 ASP A O 1
ATOM 740 N N . LYS A 1 96 ? 6.143 12.268 18.334 1.00 86.25 96 LYS A N 1
ATOM 741 C CA . LYS A 1 96 ? 7.470 12.731 17.899 1.00 86.25 96 LYS A CA 1
ATOM 742 C C . LYS A 1 96 ? 7.406 13.438 16.550 1.00 86.25 96 LYS A C 1
ATOM 744 O O . LYS A 1 96 ? 7.896 14.555 16.429 1.00 86.25 96 LYS A O 1
ATOM 749 N N . VAL A 1 97 ? 6.760 12.817 15.560 1.00 85.06 97 VAL A N 1
ATOM 750 C CA . VAL A 1 97 ? 6.595 13.398 14.218 1.00 85.06 97 VAL A CA 1
ATOM 751 C C . VAL A 1 97 ? 5.922 14.762 14.311 1.00 85.06 97 VAL A C 1
ATOM 753 O O . VAL A 1 97 ? 6.441 15.751 13.808 1.00 85.06 97 VAL A O 1
ATOM 756 N N . VAL A 1 98 ? 4.778 14.836 14.979 1.00 86.69 98 VAL A N 1
ATOM 757 C CA . VAL A 1 98 ? 4.008 16.067 15.139 1.00 86.69 98 VAL A CA 1
ATOM 758 C C . VAL A 1 98 ? 4.817 17.144 15.867 1.00 86.69 98 VAL A C 1
ATOM 760 O O . VAL A 1 98 ? 4.813 18.297 15.436 1.00 86.69 98 VAL A O 1
ATOM 763 N N . GLN A 1 99 ? 5.512 16.788 16.949 1.00 87.81 99 GLN A N 1
ATOM 764 C CA . GLN A 1 99 ? 6.305 17.731 17.732 1.00 87.81 99 GLN A CA 1
ATOM 765 C C . GLN A 1 99 ? 7.460 18.310 16.907 1.00 87.81 99 GLN A C 1
ATOM 767 O O . GLN A 1 99 ? 7.644 19.523 16.890 1.00 87.81 99 GLN A O 1
ATOM 772 N N . GLU A 1 100 ? 8.157 17.479 16.126 1.00 85.75 100 GLU A N 1
ATOM 773 C CA . GLU A 1 100 ? 9.202 17.942 15.203 1.00 85.75 100 GLU A CA 1
ATOM 774 C C . GLU A 1 100 ? 8.688 18.987 14.198 1.00 85.75 100 GLU A C 1
ATOM 776 O O . GLU A 1 100 ? 9.422 19.907 13.837 1.00 85.75 100 GLU A O 1
ATOM 781 N N . HIS A 1 101 ? 7.438 18.865 13.739 1.00 86.00 101 HIS A N 1
ATOM 782 C CA . HIS A 1 101 ? 6.835 19.821 12.801 1.00 86.00 101 HIS A CA 1
ATOM 783 C C . HIS A 1 101 ? 6.382 21.109 13.498 1.00 86.00 101 HIS A C 1
ATOM 785 O O . HIS A 1 101 ? 6.441 22.182 12.901 1.00 86.00 101 HIS A O 1
ATOM 791 N N . LEU A 1 102 ? 5.973 21.038 14.769 1.00 84.38 102 LEU A N 1
ATOM 792 C CA . LEU A 1 102 ? 5.674 22.231 15.563 1.00 84.38 102 LEU A CA 1
ATOM 793 C C . LEU A 1 102 ? 6.928 23.052 15.874 1.00 84.38 102 LEU A C 1
ATOM 795 O O . LEU A 1 102 ? 6.879 24.281 15.806 1.00 84.38 102 LEU A O 1
ATOM 799 N N . ASP A 1 103 ? 8.035 22.380 16.186 1.00 85.88 103 ASP A N 1
ATOM 800 C CA . ASP A 1 103 ? 9.291 23.032 16.559 1.00 85.88 103 ASP A CA 1
ATOM 801 C C . ASP A 1 103 ? 10.003 23.648 15.338 1.00 85.88 103 ASP A C 1
ATOM 803 O O . ASP A 1 103 ? 10.744 24.627 15.456 1.00 85.88 103 ASP A O 1
ATOM 807 N N . ALA A 1 104 ? 9.742 23.128 14.135 1.00 80.06 104 ALA A N 1
ATOM 808 C CA . ALA A 1 104 ? 10.327 23.605 12.886 1.00 80.06 104 ALA A CA 1
ATOM 809 C C . ALA A 1 104 ? 9.660 24.905 12.383 1.00 80.06 104 ALA A C 1
ATOM 811 O O . ALA A 1 104 ? 8.841 24.907 11.468 1.00 80.06 104 ALA A O 1
ATOM 812 N N . THR A 1 105 ? 10.043 26.051 12.953 1.00 61.88 105 THR A N 1
ATOM 813 C CA . THR A 1 105 ? 9.366 27.344 12.717 1.00 61.88 105 THR A CA 1
ATOM 814 C C . THR A 1 105 ? 9.606 27.968 11.332 1.00 61.88 105 THR A C 1
ATOM 816 O O . THR A 1 105 ? 8.882 28.882 10.958 1.00 61.88 105 THR A O 1
ATOM 819 N N . ASN A 1 106 ? 10.584 27.486 10.554 1.00 66.62 106 ASN A N 1
ATOM 820 C CA . ASN A 1 106 ? 10.954 28.035 9.238 1.00 66.62 106 ASN A CA 1
ATOM 821 C C . ASN A 1 106 ? 11.351 26.934 8.235 1.00 66.62 106 ASN A C 1
ATOM 823 O O . ASN A 1 106 ? 12.472 26.913 7.722 1.00 66.62 106 ASN A O 1
ATOM 827 N N . LYS A 1 107 ? 10.445 25.992 7.946 1.00 70.62 107 LYS A N 1
ATOM 828 C CA . LYS A 1 107 ? 10.659 25.044 6.842 1.00 70.62 107 LYS A CA 1
ATOM 829 C C . LYS A 1 107 ? 10.461 25.741 5.482 1.00 70.62 107 LYS A C 1
ATOM 831 O O . LYS A 1 107 ? 9.422 26.368 5.274 1.00 70.62 107 LYS A O 1
ATOM 836 N N . PRO A 1 108 ? 11.403 25.599 4.528 1.00 67.88 108 PRO A N 1
ATOM 837 C CA . PRO A 1 108 ? 11.285 26.185 3.189 1.00 67.88 108 PRO A CA 1
ATOM 838 C C . PRO A 1 108 ? 10.188 25.526 2.339 1.00 67.88 108 PRO A C 1
ATOM 840 O O . PRO A 1 108 ? 9.723 26.109 1.364 1.00 67.88 108 PRO A O 1
ATOM 843 N N . THR A 1 109 ? 9.771 24.308 2.685 1.00 75.19 109 THR A N 1
ATOM 844 C CA . THR A 1 109 ? 8.721 23.567 1.983 1.00 75.19 109 THR A CA 1
ATOM 845 C C . THR A 1 109 ? 7.802 22.938 3.014 1.00 75.19 109 THR A C 1
ATOM 847 O O . THR A 1 109 ? 8.286 22.269 3.924 1.00 75.19 109 THR A O 1
ATOM 850 N N . LYS A 1 110 ? 6.496 23.176 2.873 1.00 81.19 110 LYS A N 1
ATOM 851 C CA . LYS A 1 110 ? 5.475 22.551 3.717 1.00 81.19 110 LYS A CA 1
ATOM 852 C C . LYS A 1 110 ? 5.219 21.130 3.241 1.00 81.19 110 LYS A C 1
ATOM 854 O O . LYS A 1 110 ? 5.072 20.910 2.038 1.00 81.19 110 LYS A O 1
ATOM 859 N N . ASP A 1 111 ? 5.146 20.200 4.177 1.00 85.31 111 ASP A N 1
ATOM 860 C CA . ASP A 1 111 ? 4.720 18.825 3.924 1.00 85.31 111 ASP A CA 1
ATOM 861 C C . ASP A 1 111 ? 3.259 18.597 4.346 1.00 85.31 111 ASP A C 1
ATOM 863 O O . ASP A 1 111 ? 2.532 19.521 4.723 1.00 85.31 111 ASP A O 1
ATOM 867 N N . PHE A 1 112 ? 2.791 17.357 4.210 1.00 87.88 112 PHE A N 1
ATOM 868 C CA . PHE A 1 112 ? 1.406 17.005 4.496 1.00 87.88 112 PHE A CA 1
ATOM 869 C C . PHE A 1 112 ? 1.026 17.210 5.976 1.00 87.88 112 PHE A C 1
ATOM 871 O O . PHE A 1 112 ? -0.082 17.669 6.262 1.00 87.88 112 PHE A O 1
ATOM 878 N N . VAL A 1 113 ? 1.944 16.953 6.917 1.00 88.06 113 VAL A N 1
ATOM 879 C CA . VAL A 1 113 ? 1.721 17.218 8.349 1.00 88.06 113 VAL A CA 1
ATOM 880 C C . VAL A 1 113 ? 1.566 18.718 8.593 1.00 88.06 113 VAL A C 1
ATOM 882 O O . VAL A 1 113 ? 0.644 19.125 9.301 1.00 88.06 113 VAL A O 1
ATOM 885 N N . ASP A 1 114 ? 2.406 19.552 7.971 1.00 87.31 114 ASP A N 1
ATOM 886 C CA . ASP A 1 114 ? 2.309 21.013 8.092 1.00 87.31 114 ASP A CA 1
ATOM 887 C C . ASP A 1 114 ? 0.949 21.545 7.600 1.00 87.31 114 ASP A C 1
ATOM 889 O O . ASP A 1 114 ? 0.380 22.473 8.185 1.00 87.31 114 ASP A O 1
ATOM 893 N N . ILE A 1 115 ? 0.406 20.945 6.534 1.00 88.06 115 ILE A N 1
ATOM 894 C CA . ILE A 1 115 ? -0.920 21.276 5.998 1.00 88.06 115 ILE A CA 1
ATOM 895 C C . ILE A 1 115 ? -2.013 20.891 7.003 1.00 88.06 115 ILE A C 1
ATOM 897 O O . ILE A 1 115 ? -2.847 21.735 7.336 1.00 88.06 115 ILE A O 1
ATOM 901 N N . LEU A 1 116 ? -1.991 19.670 7.544 1.00 88.06 116 LEU A N 1
ATOM 902 C CA . LEU A 1 116 ? -2.970 19.224 8.543 1.00 88.06 116 LEU A CA 1
ATOM 903 C C . LEU A 1 116 ? -2.943 20.077 9.819 1.00 88.06 116 LEU A C 1
ATOM 905 O O . LEU A 1 116 ? -3.993 20.487 10.316 1.00 88.06 116 LEU A O 1
ATOM 909 N N . LEU A 1 117 ? -1.752 20.414 10.317 1.00 87.31 117 LEU A N 1
ATOM 910 C CA . LEU A 1 117 ? -1.592 21.298 11.475 1.00 87.31 117 LEU A CA 1
ATOM 911 C C . LEU A 1 117 ? -2.103 22.719 11.195 1.00 87.31 117 LEU A C 1
ATOM 913 O O . LEU A 1 117 ? -2.537 23.414 12.114 1.00 87.31 117 LEU A O 1
ATOM 917 N N . SER A 1 118 ? -2.077 23.174 9.938 1.00 85.19 118 SER A N 1
ATOM 918 C CA . SER A 1 118 ? -2.654 24.472 9.578 1.00 85.19 118 SER A CA 1
ATOM 919 C C . SER A 1 118 ? -4.182 24.489 9.694 1.00 85.19 118 SER A C 1
ATOM 921 O O . SER A 1 118 ? -4.727 25.499 10.139 1.00 85.19 118 SER A O 1
ATOM 923 N N . PHE A 1 119 ? -4.856 23.368 9.404 1.00 81.81 119 PHE A N 1
ATOM 924 C CA . PHE A 1 119 ? -6.304 23.226 9.583 1.00 81.81 119 PHE A CA 1
ATOM 925 C C . PHE A 1 119 ? -6.709 23.182 11.059 1.00 81.81 119 PHE A C 1
ATOM 927 O O . PHE A 1 119 ? -7.663 23.856 11.439 1.00 81.81 119 PHE A O 1
ATOM 934 N N . GLU A 1 120 ? -5.944 22.491 11.912 1.00 81.00 120 GLU A N 1
ATOM 935 C CA . GLU A 1 120 ? -6.159 22.508 13.371 1.00 81.00 120 GLU A CA 1
ATOM 936 C C . GLU A 1 120 ? -6.130 23.945 13.925 1.00 81.00 120 GLU A C 1
ATOM 938 O O . GLU A 1 120 ? -6.982 24.335 14.720 1.00 81.00 120 GLU A O 1
ATOM 943 N N . ARG A 1 121 ? -5.192 24.778 13.450 1.00 76.62 121 ARG A N 1
ATOM 944 C CA . ARG A 1 121 ? -5.060 26.188 13.870 1.00 76.62 121 ARG A CA 1
ATOM 945 C C . ARG A 1 121 ? -6.175 27.097 13.341 1.00 76.62 121 ARG A C 1
ATOM 947 O O . ARG A 1 121 ? -6.430 28.145 13.931 1.00 76.62 121 ARG A O 1
ATOM 954 N N . GLN A 1 122 ? -6.784 26.741 12.211 1.00 72.50 122 GLN A N 1
ATOM 955 C CA . GLN A 1 122 ? -7.776 27.554 11.499 1.00 72.50 122 GLN A CA 1
ATOM 956 C C . GLN A 1 122 ? -9.222 27.125 11.760 1.00 72.50 122 GLN A C 1
ATOM 958 O O . GLN A 1 122 ? -10.126 27.732 11.192 1.00 72.50 122 GLN A O 1
ATOM 963 N N . SER A 1 123 ? -9.452 26.121 12.612 1.00 63.91 123 SER A N 1
ATOM 964 C CA . SER A 1 123 ? -10.776 25.564 12.901 1.00 63.91 123 SER A CA 1
ATOM 965 C C . SER A 1 123 ? -11.712 26.594 13.555 1.00 63.91 123 SER A C 1
ATOM 967 O O . SER A 1 123 ? -11.868 26.644 14.774 1.00 63.91 123 SER A O 1
ATOM 969 N N . LYS A 1 124 ? -12.323 27.446 12.727 1.00 57.50 124 LYS A N 1
ATOM 970 C CA . LYS A 1 124 ? -13.386 28.396 13.082 1.00 57.50 124 LYS A CA 1
ATOM 971 C C . LYS A 1 124 ? -14.725 28.072 12.402 1.00 57.50 124 LYS A C 1
ATOM 973 O O . LYS A 1 124 ? -15.744 28.517 12.911 1.00 57.50 124 LYS A O 1
ATOM 978 N N . ASP A 1 125 ? -14.739 27.232 11.357 1.00 57.00 125 ASP A N 1
ATOM 979 C CA . ASP A 1 125 ? -15.911 27.008 10.491 1.00 57.00 125 ASP A CA 1
ATOM 980 C C . ASP A 1 125 ? -16.243 25.511 10.259 1.00 57.00 125 ASP A C 1
ATOM 982 O O . ASP A 1 125 ? -16.229 25.004 9.139 1.00 57.00 125 ASP A O 1
ATOM 986 N N . GLY A 1 126 ? -16.581 24.784 11.328 1.00 58.88 126 GLY A N 1
ATOM 987 C CA . GLY A 1 126 ? -17.444 23.591 11.243 1.00 58.88 126 GLY A CA 1
ATOM 988 C C . GLY A 1 126 ? -16.797 22.210 11.048 1.00 58.88 126 GLY A C 1
ATOM 989 O O . GLY A 1 126 ? -17.479 21.218 11.298 1.00 58.88 126 GLY A O 1
ATOM 990 N N . ILE A 1 127 ? -15.514 22.103 10.683 1.00 63.44 127 ILE A N 1
ATOM 991 C CA . ILE A 1 127 ? -14.770 20.825 10.721 1.00 63.44 127 ILE A CA 1
ATOM 992 C C . ILE A 1 127 ? -13.641 20.938 11.746 1.00 63.44 127 ILE A C 1
ATOM 994 O O . ILE A 1 127 ? -12.587 21.507 11.467 1.00 63.44 127 ILE A O 1
ATOM 998 N N . GLU A 1 128 ? -13.873 20.389 12.938 1.00 71.50 128 GLU A N 1
ATOM 999 C CA . GLU A 1 128 ? -12.879 20.335 14.009 1.00 71.50 128 GLU A CA 1
ATOM 1000 C C . GLU A 1 128 ? -11.906 19.175 13.762 1.00 71.50 128 GLU A C 1
ATOM 1002 O O . GLU A 1 128 ? -12.238 18.008 13.964 1.00 71.50 128 GLU A O 1
ATOM 1007 N N . VAL A 1 129 ? -10.695 19.493 13.301 1.00 77.69 129 VAL A N 1
ATOM 1008 C CA . VAL A 1 129 ? -9.612 18.513 13.147 1.00 77.69 129 VAL A CA 1
ATOM 1009 C C . VAL A 1 129 ? -8.816 18.470 14.446 1.00 77.69 129 VAL A C 1
ATOM 1011 O O . VAL A 1 129 ? -8.031 19.378 14.724 1.00 77.69 129 VAL A O 1
ATOM 1014 N N . ARG A 1 130 ? -9.005 17.421 15.254 1.00 85.00 130 ARG A N 1
ATOM 1015 C CA . ARG A 1 130 ? -8.269 17.271 16.517 1.00 85.00 130 ARG A CA 1
ATOM 1016 C C . ARG A 1 130 ? -6.886 16.697 16.255 1.00 85.00 130 ARG A C 1
ATOM 1018 O O . ARG A 1 130 ? -6.669 15.938 15.308 1.00 85.00 130 ARG A O 1
ATOM 1025 N N . ARG A 1 131 ? -5.959 16.947 17.180 1.00 84.75 131 ARG A N 1
ATOM 1026 C CA . ARG A 1 131 ? -4.602 16.394 17.109 1.00 84.75 131 ARG A CA 1
ATOM 1027 C C . ARG A 1 131 ? -4.572 14.874 16.945 1.00 84.75 131 ARG A C 1
ATOM 1029 O O . ARG A 1 131 ? -3.737 14.358 16.211 1.00 84.75 131 ARG A O 1
ATOM 1036 N N . SER A 1 132 ? -5.468 14.156 17.622 1.00 84.69 132 SER A N 1
ATOM 1037 C CA . SER A 1 132 ? -5.607 12.702 17.483 1.00 84.69 132 SER A CA 1
ATOM 1038 C C . SER A 1 132 ? -5.962 12.293 16.056 1.00 84.69 132 SER A C 1
ATOM 1040 O O . SER A 1 132 ? -5.395 11.334 15.544 1.00 84.69 132 SER A O 1
ATOM 1042 N N . ASP A 1 133 ? -6.850 13.042 15.404 1.00 86.31 133 ASP A N 1
ATOM 1043 C CA . ASP A 1 133 ? -7.319 12.747 14.052 1.00 86.31 133 ASP A CA 1
ATOM 1044 C C . ASP A 1 133 ? -6.168 12.935 13.050 1.00 86.31 133 ASP A C 1
ATOM 1046 O O . ASP A 1 133 ? -5.943 12.076 12.202 1.00 86.31 133 ASP A O 1
ATOM 1050 N N . ILE A 1 134 ? -5.345 13.978 13.230 1.00 87.00 134 ILE A N 1
ATOM 1051 C CA . ILE A 1 134 ? -4.117 14.203 12.444 1.00 87.00 134 ILE A CA 1
ATOM 1052 C C . ILE A 1 134 ? -3.183 12.993 12.512 1.00 87.00 134 ILE A C 1
ATOM 1054 O O . ILE A 1 134 ? -2.733 12.511 11.473 1.00 87.00 134 ILE A O 1
ATOM 1058 N N . LYS A 1 135 ? -2.918 12.467 13.717 1.00 86.62 135 LYS A N 1
ATOM 1059 C CA . LYS A 1 135 ? -2.050 11.289 13.899 1.00 86.62 135 LYS A CA 1
ATOM 1060 C C . LYS A 1 135 ? -2.565 10.088 13.100 1.00 86.62 135 LYS A C 1
ATOM 1062 O O . LYS A 1 135 ? -1.779 9.433 12.418 1.00 86.62 135 LYS A O 1
ATOM 1067 N N . PHE A 1 136 ? -3.871 9.817 13.149 1.00 84.75 136 PHE A N 1
ATOM 1068 C CA . PHE A 1 136 ? -4.478 8.705 12.412 1.00 84.75 136 PHE A CA 1
ATOM 1069 C C . PHE A 1 136 ? -4.471 8.917 10.895 1.00 84.75 136 PHE A C 1
ATOM 1071 O O . PHE A 1 136 ? -4.149 7.982 10.168 1.00 84.75 136 PHE A O 1
ATOM 1078 N N . ILE A 1 137 ? -4.751 10.131 10.410 1.00 87.38 137 ILE A N 1
ATOM 1079 C CA . ILE A 1 137 ? -4.724 10.441 8.969 1.00 87.38 137 ILE A CA 1
ATOM 1080 C C . ILE A 1 137 ? -3.318 10.224 8.396 1.00 87.38 137 ILE A C 1
ATOM 1082 O O . ILE A 1 137 ? -3.158 9.638 7.326 1.00 87.38 137 ILE A O 1
ATOM 1086 N N . ILE A 1 138 ? -2.286 10.662 9.118 1.00 84.81 138 ILE A N 1
ATOM 1087 C CA . ILE A 1 138 ? -0.892 10.483 8.699 1.00 84.81 138 ILE A CA 1
ATOM 1088 C C . ILE A 1 138 ? -0.533 8.993 8.594 1.00 84.81 138 ILE A C 1
ATOM 1090 O O . ILE A 1 138 ? 0.120 8.574 7.634 1.00 84.81 138 ILE A O 1
ATOM 1094 N N . LEU A 1 139 ? -0.970 8.183 9.562 1.00 81.06 139 LEU A N 1
ATOM 1095 C CA . LEU A 1 139 ? -0.779 6.735 9.513 1.00 81.06 139 LEU A CA 1
ATOM 1096 C C . LEU A 1 139 ? -1.480 6.108 8.320 1.00 81.06 139 LEU A C 1
ATOM 1098 O O . LEU A 1 139 ? -0.871 5.282 7.646 1.00 81.06 139 LEU A O 1
ATOM 1102 N N . ASP A 1 140 ? -2.736 6.476 8.086 1.00 83.88 140 ASP A N 1
ATOM 1103 C CA . ASP A 1 140 ? -3.544 5.900 7.017 1.00 83.88 140 ASP A CA 1
ATOM 1104 C C . ASP A 1 140 ? -2.895 6.143 5.648 1.00 83.88 140 ASP A C 1
ATOM 1106 O O . ASP A 1 140 ? -2.699 5.209 4.870 1.00 83.88 140 ASP A O 1
ATOM 1110 N N . ILE A 1 141 ? -2.409 7.364 5.402 1.00 85.81 141 ILE A N 1
ATOM 1111 C CA . ILE A 1 141 ? -1.683 7.706 4.170 1.00 85.81 141 ILE A CA 1
ATOM 1112 C C . ILE A 1 141 ? -0.382 6.922 4.047 1.00 85.81 141 ILE A C 1
ATOM 1114 O O . ILE A 1 141 ? -0.081 6.389 2.974 1.00 85.81 141 ILE A O 1
ATOM 1118 N N . PHE A 1 142 ? 0.397 6.816 5.126 1.00 82.81 142 PHE A N 1
ATOM 1119 C CA . PHE A 1 142 ? 1.643 6.062 5.073 1.00 82.81 142 PHE A CA 1
ATOM 1120 C C . PHE A 1 142 ? 1.395 4.569 4.821 1.00 82.81 142 PHE A C 1
ATOM 1122 O O . PHE A 1 142 ? 2.056 3.962 3.971 1.00 82.81 142 PHE A O 1
ATOM 1129 N N . LEU A 1 143 ? 0.454 3.972 5.557 1.00 80.31 143 LEU A N 1
ATOM 1130 C CA . LEU A 1 143 ? 0.093 2.560 5.472 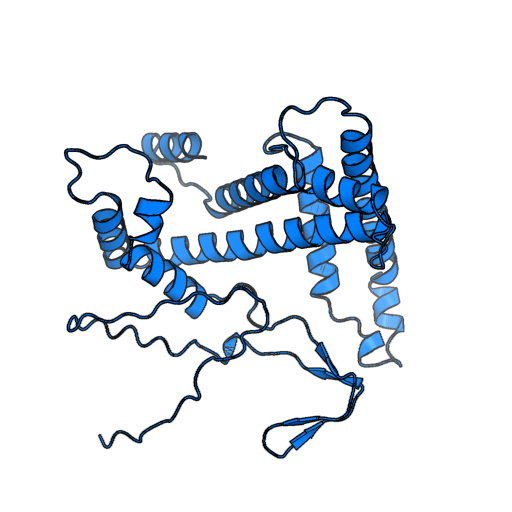1.00 80.31 143 LEU A CA 1
ATOM 1131 C C . LEU A 1 143 ? -0.459 2.230 4.083 1.00 80.31 143 LEU A C 1
ATOM 1133 O O . LEU A 1 143 ? 0.049 1.317 3.418 1.00 80.31 143 LEU A O 1
ATOM 1137 N N . GLY A 1 144 ? -1.452 3.005 3.645 1.00 83.06 144 GLY A N 1
ATOM 1138 C CA . GLY A 1 144 ? -2.107 2.874 2.353 1.00 83.06 144 GLY A CA 1
ATOM 1139 C C . GLY A 1 144 ? -1.132 3.062 1.199 1.00 83.06 144 GLY A C 1
ATOM 1140 O O . GLY A 1 144 ? -1.091 2.224 0.302 1.00 83.06 144 GLY A O 1
ATOM 1141 N N . GLY A 1 145 ? -0.279 4.089 1.248 1.00 84.12 145 GLY A N 1
ATOM 1142 C CA . GLY A 1 145 ? 0.679 4.392 0.182 1.00 84.12 145 GLY A CA 1
ATOM 1143 C C . GLY A 1 145 ? 1.859 3.419 0.101 1.00 84.12 145 GLY A C 1
ATOM 1144 O O . GLY A 1 145 ? 2.346 3.130 -0.993 1.00 84.12 145 GLY A O 1
ATOM 1145 N N . THR A 1 146 ? 2.317 2.875 1.232 1.00 83.94 146 THR A N 1
ATOM 1146 C CA . THR A 1 146 ? 3.505 2.006 1.264 1.00 83.94 146 THR A CA 1
ATOM 1147 C C . THR A 1 146 ? 3.191 0.573 0.853 1.00 83.94 146 THR A C 1
ATOM 1149 O O . THR A 1 146 ? 3.886 0.007 0.004 1.00 83.94 146 THR A O 1
ATOM 1152 N N . THR A 1 147 ? 2.191 -0.038 1.495 1.00 82.31 147 THR A N 1
ATOM 1153 C CA . THR A 1 147 ? 1.954 -1.487 1.402 1.00 82.31 147 THR A CA 1
ATOM 1154 C C . THR A 1 147 ? 1.35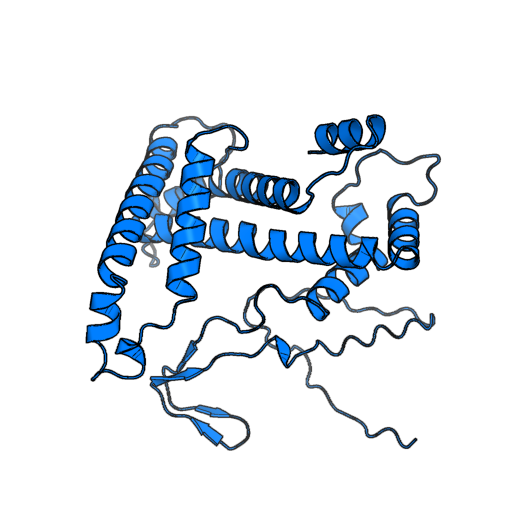6 -1.867 0.052 1.00 82.31 147 THR A C 1
ATOM 1156 O O . THR A 1 147 ? 1.901 -2.730 -0.635 1.00 82.31 147 THR A O 1
ATOM 1159 N N . THR A 1 148 ? 0.308 -1.160 -0.380 1.00 87.62 148 THR A N 1
ATOM 1160 C CA . THR A 1 148 ? -0.392 -1.431 -1.645 1.00 87.62 148 THR A CA 1
ATOM 1161 C C . THR A 1 148 ? 0.509 -1.227 -2.857 1.00 87.62 148 THR A C 1
ATOM 1163 O O . THR A 1 148 ? 0.608 -2.110 -3.710 1.00 87.62 148 THR A O 1
ATOM 1166 N N . THR A 1 149 ? 1.225 -0.101 -2.897 1.00 91.69 149 THR A N 1
ATOM 1167 C CA . THR A 1 149 ? 2.156 0.233 -3.977 1.00 91.69 149 THR A CA 1
ATOM 1168 C C . THR A 1 149 ? 3.313 -0.758 -4.027 1.00 91.69 149 THR A C 1
ATOM 1170 O O . THR A 1 149 ? 3.706 -1.170 -5.115 1.00 91.69 149 THR A O 1
ATOM 1173 N N . ASN A 1 150 ? 3.840 -1.197 -2.874 1.00 90.31 150 ASN A N 1
ATOM 1174 C CA . ASN A 1 150 ? 4.882 -2.226 -2.858 1.00 90.31 150 ASN A CA 1
ATOM 1175 C C . ASN A 1 150 ? 4.373 -3.534 -3.467 1.00 90.31 150 ASN A C 1
ATOM 1177 O O . ASN A 1 150 ? 5.029 -4.073 -4.352 1.00 90.31 150 ASN A O 1
ATOM 1181 N N . SER A 1 151 ? 3.203 -4.014 -3.034 1.00 90.25 151 SER A N 1
ATOM 1182 C CA . SER A 1 151 ? 2.609 -5.239 -3.575 1.00 90.25 151 SER A CA 1
ATOM 1183 C C . SER A 1 151 ? 2.375 -5.145 -5.084 1.00 90.25 151 SER A C 1
ATOM 1185 O O . SER A 1 151 ? 2.705 -6.083 -5.803 1.00 90.25 151 SER A O 1
ATOM 1187 N N . LEU A 1 152 ? 1.875 -4.008 -5.580 1.00 92.44 152 LEU A N 1
ATOM 1188 C CA . LEU A 1 152 ? 1.707 -3.774 -7.016 1.00 92.44 152 LEU A CA 1
ATOM 1189 C C . LEU A 1 152 ? 3.041 -3.859 -7.768 1.00 92.44 152 LEU A C 1
ATOM 1191 O O . LEU A 1 152 ? 3.136 -4.573 -8.766 1.00 92.44 152 LEU A O 1
ATOM 1195 N N . LEU A 1 153 ? 4.068 -3.142 -7.308 1.00 94.62 153 LEU A N 1
ATOM 1196 C CA . LEU A 1 153 ? 5.377 -3.127 -7.966 1.00 94.62 153 LEU A CA 1
ATOM 1197 C C . LEU A 1 153 ? 6.030 -4.513 -7.947 1.00 94.62 153 LEU A C 1
ATOM 1199 O O . LEU A 1 153 ? 6.581 -4.948 -8.956 1.00 94.62 153 LEU A O 1
ATOM 1203 N N . GLU A 1 154 ? 5.947 -5.213 -6.818 1.00 93.50 154 GLU A N 1
ATOM 1204 C CA . GLU A 1 154 ? 6.513 -6.547 -6.635 1.00 93.50 154 GLU A CA 1
ATOM 1205 C C . GLU A 1 154 ? 5.872 -7.568 -7.580 1.00 93.50 154 GLU A C 1
ATOM 1207 O O . GLU A 1 154 ? 6.587 -8.267 -8.305 1.00 93.50 154 GLU A O 1
ATOM 1212 N N . TRP A 1 155 ? 4.539 -7.605 -7.653 1.00 94.19 155 TRP A N 1
ATOM 1213 C CA . TRP A 1 155 ? 3.833 -8.492 -8.577 1.00 94.19 155 TRP A CA 1
ATOM 1214 C C . TRP A 1 155 ? 4.035 -8.099 -10.037 1.00 94.19 155 TRP A C 1
ATOM 1216 O O . TRP A 1 155 ? 4.290 -8.970 -10.864 1.00 94.19 155 TRP A O 1
ATOM 1226 N N . THR A 1 156 ? 4.013 -6.804 -10.358 1.00 94.62 156 THR A N 1
ATOM 1227 C CA . THR A 1 156 ? 4.251 -6.329 -11.731 1.00 94.62 156 THR A CA 1
ATOM 1228 C C . THR A 1 156 ? 5.637 -6.740 -12.222 1.00 94.62 156 THR A C 1
ATOM 1230 O O . THR A 1 156 ? 5.769 -7.306 -13.304 1.00 94.62 156 THR A O 1
ATOM 1233 N N . MET A 1 157 ? 6.680 -6.526 -11.415 1.00 95.31 157 MET A N 1
ATOM 1234 C CA . MET A 1 157 ? 8.037 -6.954 -11.764 1.00 95.31 157 MET A CA 1
ATOM 1235 C C . MET A 1 157 ? 8.152 -8.476 -11.854 1.00 95.31 157 MET A C 1
ATOM 1237 O O . MET A 1 157 ? 8.827 -8.978 -12.751 1.00 95.31 157 MET A O 1
ATOM 1241 N N . THR A 1 158 ? 7.477 -9.212 -10.967 1.00 95.12 158 THR A N 1
ATOM 1242 C CA . THR A 1 158 ? 7.443 -10.681 -11.003 1.00 95.12 158 THR A CA 1
ATOM 1243 C C . THR A 1 158 ? 6.850 -11.191 -12.316 1.00 95.12 158 THR A C 1
ATOM 1245 O O . THR A 1 158 ? 7.458 -12.041 -12.965 1.00 95.12 158 THR A O 1
ATOM 1248 N N . GLU A 1 159 ? 5.711 -10.646 -12.746 1.00 95.00 159 GLU A N 1
ATOM 1249 C CA . GLU A 1 159 ? 5.069 -11.022 -14.009 1.00 95.00 159 GLU A CA 1
ATOM 1250 C C . GLU A 1 159 ? 5.927 -10.641 -15.217 1.00 95.00 159 GLU A C 1
ATOM 1252 O O . GLU A 1 159 ? 6.154 -11.466 -16.098 1.00 95.00 159 GLU A O 1
ATOM 1257 N N . LEU A 1 160 ? 6.506 -9.439 -15.239 1.00 96.31 160 LEU A N 1
ATOM 1258 C CA . LEU A 1 160 ? 7.379 -9.027 -16.339 1.00 96.31 160 LEU A CA 1
ATOM 1259 C C . LEU A 1 160 ? 8.630 -9.915 -16.462 1.00 96.31 160 LEU A C 1
ATOM 1261 O O . LEU A 1 160 ? 9.042 -10.243 -17.571 1.00 96.31 160 LEU A O 1
ATOM 1265 N N . ILE A 1 161 ? 9.232 -10.340 -15.345 1.00 94.69 161 ILE A N 1
ATOM 1266 C CA . ILE A 1 161 ? 10.379 -11.266 -15.360 1.00 94.69 161 ILE A CA 1
ATOM 1267 C C . ILE A 1 161 ? 9.970 -12.647 -15.897 1.00 94.69 161 ILE A C 1
ATOM 1269 O O . ILE A 1 161 ? 10.759 -13.299 -16.580 1.00 94.69 161 ILE A O 1
ATOM 1273 N N . ARG A 1 162 ? 8.739 -13.091 -15.614 1.00 95.56 162 ARG A N 1
ATOM 1274 C CA . ARG A 1 162 ? 8.183 -14.363 -16.108 1.00 95.56 162 ARG A CA 1
ATOM 1275 C C . ARG A 1 162 ? 7.718 -14.304 -17.567 1.00 95.56 162 ARG A C 1
ATOM 1277 O O . ARG A 1 162 ? 7.615 -15.358 -18.188 1.00 95.56 162 ARG A O 1
ATOM 1284 N N . HIS A 1 163 ? 7.490 -13.102 -18.100 1.00 96.06 163 HIS A N 1
ATOM 1285 C CA . HIS A 1 163 ? 7.011 -12.828 -19.459 1.00 96.06 163 HIS A CA 1
ATOM 1286 C C . HIS A 1 163 ? 7.974 -11.896 -20.226 1.00 96.06 163 HIS A C 1
ATOM 1288 O O . HIS A 1 163 ? 7.679 -10.706 -20.417 1.00 96.06 163 HIS A O 1
ATOM 1294 N N . PRO A 1 164 ? 9.147 -12.399 -20.670 1.00 95.88 164 PRO A N 1
ATOM 1295 C CA . PRO A 1 164 ? 10.196 -11.581 -21.284 1.00 95.88 164 PRO A CA 1
ATOM 1296 C C . PRO A 1 164 ? 9.753 -10.813 -22.536 1.00 95.88 164 PRO A C 1
ATOM 1298 O O . PRO A 1 164 ? 10.271 -9.733 -22.809 1.00 95.88 164 PRO A O 1
ATOM 1301 N N . GLU A 1 165 ? 8.793 -11.338 -23.296 1.00 95.31 165 GLU A N 1
ATOM 1302 C CA . GLU A 1 165 ? 8.191 -10.681 -24.457 1.00 95.31 165 GLU A CA 1
ATOM 1303 C C . GLU A 1 165 ? 7.450 -9.393 -24.075 1.00 95.31 165 GLU A C 1
ATOM 1305 O O . GLU A 1 165 ? 7.620 -8.359 -24.728 1.00 95.31 165 GLU A O 1
ATOM 1310 N N . CYS A 1 166 ? 6.696 -9.429 -22.974 1.00 95.31 166 CYS A N 1
ATOM 1311 C CA . CYS A 1 166 ? 5.997 -8.272 -22.424 1.00 95.31 166 CYS A CA 1
ATOM 1312 C C . CYS A 1 166 ? 6.994 -7.270 -21.832 1.00 95.31 166 CYS A C 1
ATOM 1314 O O . CYS A 1 166 ? 6.898 -6.073 -22.101 1.00 95.31 166 CYS A O 1
ATOM 1316 N N . MET A 1 167 ? 8.001 -7.755 -21.095 1.00 95.62 167 MET A N 1
ATOM 1317 C CA . MET A 1 167 ? 9.092 -6.918 -20.582 1.00 95.62 167 MET A CA 1
ATOM 1318 C C . MET A 1 167 ? 9.821 -6.191 -21.712 1.00 95.62 167 MET A C 1
ATOM 1320 O O . MET A 1 167 ? 10.055 -4.988 -21.615 1.00 95.62 167 MET A O 1
ATOM 1324 N N . LYS A 1 168 ? 10.159 -6.892 -22.799 1.00 94.75 168 LYS A N 1
ATOM 1325 C CA . LYS A 1 168 ? 10.841 -6.294 -23.948 1.00 94.75 168 LYS A CA 1
ATOM 1326 C C . LYS A 1 168 ? 9.982 -5.213 -24.596 1.00 94.75 168 LYS A C 1
ATOM 1328 O O . LYS A 1 168 ? 10.458 -4.100 -24.770 1.00 94.75 168 LYS A O 1
ATOM 1333 N N . LYS A 1 169 ? 8.704 -5.499 -24.859 1.00 93.94 169 LYS A N 1
ATOM 1334 C CA . LYS A 1 169 ? 7.772 -4.516 -25.427 1.00 93.94 169 LYS A CA 1
ATOM 1335 C C . LYS A 1 169 ? 7.628 -3.268 -24.547 1.00 93.94 169 LYS A C 1
ATOM 1337 O O . LYS A 1 169 ? 7.567 -2.159 -25.070 1.00 93.94 169 LYS A O 1
ATOM 1342 N N . LEU A 1 170 ? 7.610 -3.435 -23.223 1.00 94.00 170 LEU A N 1
ATOM 1343 C CA . LEU A 1 170 ? 7.580 -2.313 -22.284 1.00 94.00 170 LEU A CA 1
ATOM 1344 C C . LEU A 1 170 ? 8.870 -1.498 -22.334 1.00 94.00 170 LEU A C 1
ATOM 1346 O O . LEU A 1 170 ? 8.825 -0.273 -22.369 1.00 94.00 170 LEU A O 1
ATOM 1350 N N . GLN A 1 171 ? 10.021 -2.165 -22.365 1.00 92.12 171 GLN A N 1
ATOM 1351 C CA . GLN A 1 171 ? 11.302 -1.485 -22.517 1.00 92.12 171 GLN A CA 1
ATOM 1352 C C . GLN A 1 171 ? 11.399 -0.732 -23.848 1.00 92.12 171 GLN A C 1
ATOM 1354 O O . GLN A 1 171 ? 11.970 0.354 -23.862 1.00 92.12 171 GLN A O 1
ATOM 1359 N N . ASP A 1 172 ? 10.846 -1.279 -24.931 1.00 90.88 172 ASP A N 1
ATOM 1360 C CA . ASP A 1 172 ? 10.816 -0.635 -26.246 1.00 90.88 172 ASP A CA 1
ATOM 1361 C C . ASP A 1 172 ? 9.939 0.632 -26.219 1.00 90.88 172 ASP A C 1
ATOM 1363 O O . ASP A 1 172 ? 10.368 1.671 -26.712 1.00 90.88 172 ASP A O 1
ATOM 1367 N N . GLU A 1 173 ? 8.769 0.603 -25.562 1.00 89.38 173 GLU A N 1
ATOM 1368 C CA . GLU A 1 173 ? 7.950 1.811 -25.345 1.00 89.38 173 GLU A CA 1
ATOM 1369 C C . GLU A 1 173 ? 8.683 2.852 -24.479 1.00 89.38 173 GLU A C 1
ATOM 1371 O O . GLU A 1 173 ? 8.745 4.026 -24.839 1.00 89.38 173 GLU A O 1
ATOM 1376 N N . ILE A 1 174 ? 9.292 2.428 -23.364 1.00 88.56 174 ILE A N 1
ATOM 1377 C CA . ILE A 1 174 ? 9.989 3.333 -22.435 1.00 88.56 174 ILE A CA 1
ATOM 1378 C C . ILE A 1 174 ? 11.236 3.948 -23.075 1.00 88.56 174 ILE A C 1
ATOM 1380 O O . ILE A 1 174 ? 11.551 5.107 -22.803 1.00 88.56 174 ILE A O 1
ATOM 1384 N N . ARG A 1 175 ? 11.984 3.196 -23.888 1.00 84.94 175 ARG A N 1
ATOM 1385 C CA . ARG A 1 175 ? 13.191 3.692 -24.571 1.00 84.94 175 ARG A CA 1
ATOM 1386 C C . ARG A 1 175 ? 12.837 4.509 -25.814 1.00 84.94 175 ARG A C 1
ATOM 1388 O O . ARG A 1 175 ? 13.558 5.461 -26.111 1.00 84.94 175 ARG A O 1
ATOM 1395 N N . GLY A 1 176 ? 11.726 4.194 -26.482 1.00 77.38 176 GLY A N 1
ATOM 1396 C CA . GLY A 1 176 ? 11.348 4.790 -27.763 1.00 77.38 176 GLY A CA 1
ATOM 1397 C C . GLY A 1 176 ? 12.486 4.693 -28.787 1.00 77.38 176 GLY A C 1
ATOM 1398 O O . GLY A 1 176 ? 13.292 3.760 -28.751 1.00 77.38 176 GLY A O 1
ATOM 1399 N N . ASP A 1 177 ? 12.616 5.705 -29.649 1.00 62.38 177 ASP A N 1
ATOM 1400 C CA . ASP A 1 177 ? 13.820 5.900 -30.466 1.00 62.38 177 ASP A CA 1
ATOM 1401 C C . ASP A 1 177 ? 14.970 6.411 -29.582 1.00 62.38 177 ASP A C 1
ATOM 1403 O O . ASP A 1 177 ? 15.204 7.611 -29.419 1.00 62.38 177 ASP A O 1
ATOM 1407 N N . ALA A 1 178 ? 15.703 5.462 -28.998 1.00 57.59 178 ALA A N 1
ATOM 1408 C CA . ALA A 1 178 ? 16.748 5.635 -27.984 1.00 57.59 178 ALA A CA 1
ATOM 1409 C C . ALA A 1 178 ? 17.965 6.502 -28.390 1.00 57.59 178 ALA A C 1
ATOM 1411 O O . ALA A 1 178 ? 18.951 6.563 -27.660 1.00 57.59 178 ALA A O 1
ATOM 1412 N N . THR A 1 179 ? 17.935 7.181 -29.538 1.00 55.88 179 THR A N 1
ATOM 1413 C CA . THR A 1 179 ? 19.043 8.021 -30.020 1.00 55.88 179 THR A CA 1
ATOM 1414 C C . THR A 1 179 ? 18.994 9.469 -29.521 1.00 55.88 179 THR A C 1
ATOM 1416 O O . THR A 1 179 ? 19.955 10.201 -29.753 1.00 55.88 179 THR A O 1
ATOM 1419 N N . LYS A 1 180 ? 17.921 9.914 -28.839 1.00 54.00 180 LYS A N 1
ATOM 1420 C CA . LYS A 1 180 ? 17.743 11.341 -28.474 1.00 54.00 180 LYS A CA 1
ATOM 1421 C C . LYS A 1 180 ? 17.164 11.649 -27.086 1.00 54.00 180 LYS A C 1
ATOM 1423 O O . LYS A 1 180 ? 16.997 12.826 -26.778 1.00 54.00 180 LYS A O 1
ATOM 1428 N N . LEU A 1 181 ? 16.832 10.656 -26.260 1.00 57.81 181 LEU A N 1
ATOM 1429 C CA . LEU A 1 181 ? 16.021 10.896 -25.057 1.00 57.81 181 LEU A CA 1
ATOM 1430 C C . LEU A 1 181 ? 16.848 10.850 -23.758 1.00 57.81 181 LEU A C 1
ATOM 1432 O O . LEU A 1 181 ? 17.779 10.047 -23.655 1.00 57.81 181 LEU A O 1
ATOM 1436 N N . PRO A 1 182 ? 16.538 11.715 -22.771 1.00 64.19 182 PRO A N 1
ATOM 1437 C CA . PRO A 1 182 ? 17.168 11.677 -21.456 1.00 64.19 182 PRO A CA 1
ATOM 1438 C C . PRO A 1 182 ? 16.879 10.356 -20.725 1.00 64.19 182 PRO A C 1
ATOM 1440 O O . PRO A 1 182 ? 15.884 9.683 -20.978 1.00 64.19 182 PRO A O 1
ATOM 1443 N N . ILE A 1 183 ? 17.759 10.000 -19.780 1.00 67.88 183 ILE A N 1
ATOM 1444 C CA . ILE A 1 183 ? 17.670 8.763 -18.974 1.00 67.88 183 ILE A CA 1
ATOM 1445 C C . ILE A 1 183 ? 16.377 8.715 -18.135 1.00 67.88 183 ILE A C 1
ATOM 1447 O O . ILE A 1 183 ? 15.869 7.634 -17.841 1.00 67.88 183 ILE A O 1
ATOM 1451 N N . TYR A 1 184 ? 15.841 9.878 -17.754 1.00 77.25 184 TYR A N 1
ATOM 1452 C CA . TYR A 1 184 ? 14.627 10.013 -16.952 1.00 77.25 184 TYR A CA 1
ATOM 1453 C C . TYR A 1 184 ? 13.483 10.575 -17.788 1.00 77.25 184 TYR A C 1
ATOM 1455 O O . TYR A 1 184 ? 13.689 11.503 -18.569 1.00 77.25 184 TYR A O 1
ATOM 1463 N N . ARG A 1 185 ? 12.286 10.029 -17.568 1.00 80.31 185 ARG A N 1
ATOM 1464 C CA . ARG A 1 185 ? 11.046 10.476 -18.202 1.00 80.31 185 ARG A CA 1
ATOM 1465 C C . ARG A 1 185 ? 10.336 11.519 -17.350 1.00 80.31 185 ARG A C 1
ATOM 1467 O O . ARG A 1 185 ? 10.337 11.398 -16.121 1.00 80.31 185 ARG A O 1
ATOM 1474 N N . SER A 1 186 ? 9.750 12.526 -17.991 1.00 84.50 186 SER A N 1
ATOM 1475 C CA . SER A 1 186 ? 8.872 13.484 -17.314 1.00 84.50 186 SER A CA 1
ATOM 1476 C C . SER A 1 186 ? 7.541 12.828 -16.934 1.00 84.50 186 SER A C 1
ATOM 1478 O O . SER A 1 186 ? 7.219 11.729 -17.392 1.00 84.50 186 SER A O 1
ATOM 1480 N N . HIS A 1 187 ? 6.761 13.484 -16.073 1.00 83.19 187 HIS A N 1
ATOM 1481 C CA . HIS A 1 187 ? 5.453 12.959 -15.687 1.00 83.19 187 HIS A CA 1
ATOM 1482 C C . HIS A 1 187 ? 4.503 12.895 -16.888 1.00 83.19 187 HIS A C 1
ATOM 1484 O O . HIS A 1 187 ? 3.826 11.885 -17.064 1.00 83.19 187 HIS A O 1
ATOM 1490 N N . GLU A 1 188 ? 4.519 13.927 -17.730 1.00 85.62 188 GLU A N 1
ATOM 1491 C CA . GLU A 1 188 ? 3.694 14.042 -18.932 1.00 85.62 188 GLU A CA 1
ATOM 1492 C C . GLU A 1 188 ? 4.035 12.935 -19.941 1.00 85.62 188 GLU A C 1
ATOM 1494 O O . GLU A 1 188 ? 3.145 12.267 -20.455 1.00 85.62 188 GLU A O 1
ATOM 1499 N N . GLU A 1 189 ? 5.327 12.652 -20.154 1.00 85.06 189 GLU A N 1
ATOM 1500 C CA . GLU A 1 189 ? 5.746 11.543 -21.022 1.00 85.06 189 GLU A CA 1
ATOM 1501 C C . GLU A 1 189 ? 5.233 10.189 -20.515 1.00 85.06 189 GLU A C 1
ATOM 1503 O O . GLU A 1 189 ? 4.835 9.341 -21.310 1.00 85.06 189 GLU A O 1
ATOM 1508 N N . VAL A 1 190 ? 5.248 9.968 -19.196 1.00 86.56 190 VAL A N 1
ATOM 1509 C CA . VAL A 1 190 ? 4.741 8.731 -18.578 1.00 86.56 190 VAL A CA 1
ATOM 1510 C C . VAL A 1 190 ? 3.223 8.619 -18.724 1.00 86.56 190 VAL A C 1
ATOM 1512 O O . VAL A 1 190 ? 2.707 7.513 -18.906 1.00 86.56 190 VAL A O 1
ATOM 1515 N N . GLU A 1 191 ? 2.493 9.733 -18.680 1.00 84.56 191 GLU A N 1
ATOM 1516 C CA . GLU A 1 191 ? 1.049 9.734 -18.922 1.00 84.56 191 GLU A CA 1
ATOM 1517 C C . GLU A 1 191 ? 0.698 9.299 -20.351 1.00 84.56 191 GLU A C 1
ATOM 1519 O O . GLU A 1 191 ? -0.327 8.646 -20.557 1.00 84.56 191 GLU A O 1
ATOM 1524 N N . ASP A 1 192 ? 1.566 9.536 -21.326 1.00 84.62 192 ASP A N 1
ATOM 1525 C CA . ASP A 1 192 ? 1.328 9.113 -22.707 1.00 84.62 192 ASP A CA 1
ATOM 1526 C C . ASP A 1 192 ? 1.719 7.646 -22.987 1.00 84.62 192 ASP A C 1
ATOM 1528 O O . ASP A 1 192 ? 1.375 7.096 -24.040 1.00 84.62 192 ASP A O 1
ATOM 1532 N N . MET A 1 193 ? 2.370 6.954 -22.041 1.00 88.31 193 MET A N 1
ATOM 1533 C CA . MET A 1 193 ? 2.791 5.551 -22.191 1.00 88.31 193 MET A CA 1
ATOM 1534 C C . MET A 1 193 ? 1.618 4.571 -22.052 1.00 88.31 193 MET A C 1
ATOM 1536 O O . MET A 1 193 ? 1.260 4.100 -20.964 1.00 88.31 193 MET A O 1
ATOM 1540 N N . LYS A 1 194 ? 1.006 4.234 -23.190 1.00 89.31 194 LYS A N 1
ATOM 1541 C CA . LYS A 1 194 ? -0.178 3.366 -23.264 1.00 89.31 194 LYS A CA 1
ATOM 1542 C C . LYS A 1 194 ? 0.106 1.944 -22.774 1.00 89.31 194 LYS A C 1
ATOM 1544 O O . LYS A 1 194 ? -0.717 1.371 -22.056 1.00 89.31 194 LYS A O 1
ATOM 1549 N N . TYR A 1 195 ? 1.238 1.354 -23.150 1.00 90.94 195 TYR A N 1
ATOM 1550 C CA . TYR A 1 195 ? 1.573 -0.022 -22.796 1.00 90.94 195 TYR A CA 1
ATOM 1551 C C . TYR A 1 195 ? 2.028 -0.145 -21.337 1.00 90.94 195 TYR A C 1
ATOM 1553 O O . TYR A 1 195 ? 1.605 -1.086 -20.670 1.00 90.94 195 TYR A O 1
ATOM 1561 N N . LEU A 1 196 ? 2.758 0.828 -20.786 1.00 92.06 196 LEU A N 1
ATOM 1562 C CA . LEU A 1 196 ? 3.038 0.918 -19.348 1.00 92.06 196 LEU A CA 1
ATOM 1563 C C . LEU A 1 196 ? 1.742 0.928 -18.525 1.00 92.06 196 LEU A C 1
ATOM 1565 O O . LEU A 1 196 ? 1.597 0.139 -17.589 1.00 92.06 196 LEU A O 1
ATOM 1569 N N . LYS A 1 197 ? 0.765 1.761 -18.908 1.00 88.94 197 LYS A N 1
ATOM 1570 C CA . LYS A 1 197 ? -0.563 1.781 -18.273 1.00 88.94 197 LYS A CA 1
ATOM 1571 C C . LYS A 1 197 ? -1.260 0.422 -18.368 1.00 88.94 197 LYS A C 1
ATOM 1573 O O . LYS A 1 197 ? -1.860 -0.023 -17.390 1.00 88.94 197 LYS A O 1
ATOM 1578 N N . ALA A 1 198 ? -1.171 -0.253 -19.516 1.00 87.81 198 ALA A N 1
ATOM 1579 C CA . ALA A 1 198 ? -1.736 -1.589 -19.697 1.00 87.81 198 ALA A CA 1
ATOM 1580 C C . ALA A 1 198 ? -1.061 -2.633 -18.790 1.00 87.81 198 ALA A C 1
ATOM 1582 O O . ALA A 1 198 ? -1.759 -3.416 -18.153 1.00 87.81 198 ALA A O 1
ATOM 1583 N N . VAL A 1 199 ? 0.270 -2.603 -18.668 1.00 91.12 199 VAL A N 1
ATOM 1584 C CA . VAL A 1 199 ? 1.040 -3.486 -17.778 1.00 91.12 199 VAL A CA 1
ATOM 1585 C C . VAL A 1 199 ? 0.636 -3.290 -16.318 1.00 91.12 199 VAL A C 1
ATOM 1587 O O . VAL A 1 199 ? 0.368 -4.270 -15.628 1.00 91.12 199 VAL A O 1
ATOM 1590 N N . ILE A 1 200 ? 0.535 -2.042 -15.849 1.00 89.88 200 ILE A N 1
ATOM 1591 C CA . ILE A 1 200 ? 0.118 -1.740 -14.470 1.00 89.88 200 ILE A CA 1
ATOM 1592 C C . ILE A 1 200 ? -1.306 -2.255 -14.210 1.00 89.88 200 ILE A C 1
ATOM 1594 O O . ILE A 1 200 ? -1.561 -2.904 -13.193 1.00 89.88 200 ILE A O 1
ATOM 1598 N N . LYS A 1 201 ? -2.238 -2.005 -15.139 1.00 86.25 201 LYS A N 1
ATOM 1599 C CA . LYS A 1 201 ? -3.627 -2.479 -15.032 1.00 86.25 201 LYS A CA 1
ATOM 1600 C C . LYS A 1 201 ? -3.720 -4.001 -15.036 1.00 86.25 201 LYS A C 1
ATOM 1602 O O . LYS A 1 201 ? -4.512 -4.557 -14.280 1.00 86.25 201 LYS A O 1
ATOM 1607 N N . GLU A 1 202 ? -2.911 -4.669 -15.850 1.00 85.62 202 GLU A N 1
ATOM 1608 C CA . GLU A 1 202 ? -2.871 -6.127 -15.901 1.00 85.62 202 GLU A CA 1
ATOM 1609 C C . GLU A 1 202 ? -2.268 -6.723 -14.624 1.00 85.62 202 GLU A C 1
ATOM 1611 O O . GLU A 1 202 ? -2.819 -7.680 -14.079 1.00 85.62 202 GLU A O 1
ATOM 1616 N N . GLY A 1 203 ? -1.219 -6.101 -14.075 1.00 87.31 203 GLY A N 1
ATOM 1617 C CA . GLY A 1 203 ? -0.675 -6.441 -12.760 1.00 87.31 203 GLY A CA 1
ATOM 1618 C C . GLY A 1 203 ? -1.735 -6.353 -11.659 1.00 87.31 203 GLY A C 1
ATOM 1619 O O . GLY A 1 203 ? -1.905 -7.299 -10.894 1.00 87.31 203 GLY A O 1
ATOM 1620 N N . LEU A 1 204 ? -2.523 -5.272 -11.633 1.00 85.94 204 LEU A N 1
ATOM 1621 C CA . LEU A 1 204 ? -3.649 -5.108 -10.701 1.00 85.94 204 LEU A CA 1
ATOM 1622 C C . LEU A 1 204 ? -4.779 -6.123 -10.927 1.00 85.94 204 LEU A C 1
ATOM 1624 O O . LEU A 1 204 ? -5.409 -6.559 -9.964 1.00 85.94 204 LEU A O 1
ATOM 1628 N N . ARG A 1 205 ? -5.057 -6.492 -12.184 1.00 85.25 205 ARG A N 1
ATOM 1629 C CA . ARG A 1 205 ? -6.090 -7.480 -12.532 1.00 85.25 205 ARG A CA 1
ATOM 1630 C C . ARG A 1 205 ? -5.707 -8.884 -12.064 1.00 85.25 205 ARG A C 1
ATOM 1632 O O . ARG A 1 205 ? -6.581 -9.631 -11.623 1.00 85.25 205 ARG A O 1
ATOM 1639 N N . LEU A 1 206 ? -4.435 -9.253 -12.207 1.00 84.19 206 LEU A N 1
ATOM 1640 C CA . LEU A 1 206 ? -3.908 -10.560 -11.814 1.00 84.19 206 LEU A CA 1
ATOM 1641 C C . LEU A 1 206 ? -3.677 -10.653 -10.303 1.00 84.19 206 LEU A C 1
ATOM 1643 O O . LEU A 1 206 ? -4.061 -11.651 -9.694 1.00 84.19 206 LEU A O 1
ATOM 1647 N N . HIS A 1 207 ? -3.101 -9.604 -9.711 1.00 87.81 207 HIS A N 1
ATOM 1648 C CA . HIS A 1 207 ? -2.611 -9.589 -8.332 1.00 87.81 207 HIS A CA 1
ATOM 1649 C C . HIS A 1 207 ? -3.069 -8.335 -7.572 1.00 87.81 207 HIS A C 1
ATOM 1651 O O . HIS A 1 207 ? -2.255 -7.465 -7.246 1.00 87.81 207 HIS A O 1
ATOM 1657 N N . PRO A 1 208 ? -4.372 -8.203 -7.267 1.00 84.94 208 PRO A N 1
ATOM 1658 C CA . PRO A 1 208 ? -4.869 -7.064 -6.504 1.00 84.94 208 PRO A CA 1
ATOM 1659 C C . PRO 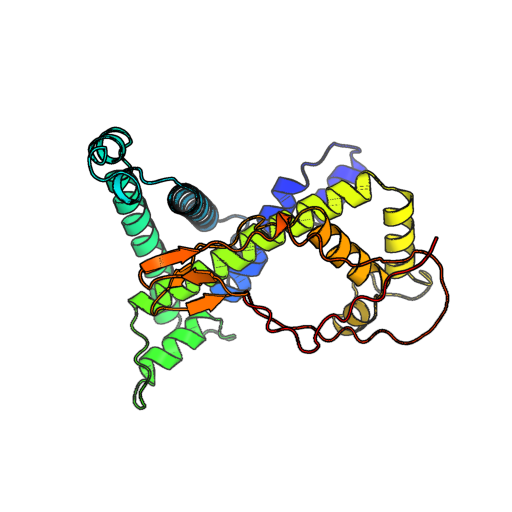A 1 208 ? -4.300 -7.085 -5.069 1.00 84.94 208 PRO A C 1
AT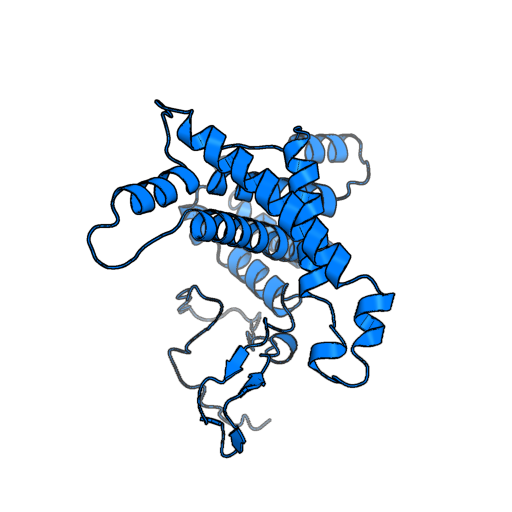OM 1661 O O . PRO A 1 208 ? -4.510 -8.078 -4.369 1.00 84.94 208 PRO A O 1
ATOM 1664 N N . PRO A 1 209 ? -3.648 -6.006 -4.575 1.00 82.19 209 PRO A N 1
ATOM 1665 C CA . PRO A 1 209 ? -3.093 -5.964 -3.214 1.00 82.19 209 PRO A CA 1
ATOM 1666 C C . PRO A 1 209 ? -4.123 -6.205 -2.098 1.00 82.19 209 PRO A C 1
ATOM 1668 O O . PRO A 1 209 ? -3.789 -6.786 -1.070 1.00 82.19 209 PRO A O 1
ATOM 1671 N N . PHE A 1 210 ? -5.383 -5.808 -2.321 1.00 78.69 210 PHE A N 1
ATOM 1672 C CA . PHE A 1 210 ? -6.518 -6.098 -1.441 1.00 78.69 210 PHE A CA 1
ATOM 1673 C C . PHE A 1 210 ? -7.560 -6.962 -2.165 1.00 78.69 210 PHE A C 1
ATOM 1675 O O . PHE A 1 210 ? -8.496 -6.438 -2.779 1.00 78.69 210 PHE A O 1
ATOM 1682 N N . PRO A 1 211 ? -7.393 -8.295 -2.131 1.00 74.25 211 PRO A N 1
ATOM 1683 C CA . PRO A 1 211 ? -8.312 -9.229 -2.771 1.00 74.25 211 PRO A CA 1
ATOM 1684 C C . PRO A 1 211 ? -9.713 -9.237 -2.134 1.00 74.25 211 PRO A C 1
ATOM 1686 O O . PRO A 1 211 ? -10.711 -9.450 -2.827 1.00 74.25 211 PRO A O 1
ATOM 1689 N N . LEU A 1 212 ? -9.789 -8.975 -0.829 1.00 77.75 212 LEU A N 1
ATOM 1690 C CA . LEU A 1 212 ? -11.007 -8.662 -0.087 1.00 77.75 212 LEU A CA 1
ATOM 1691 C C . LEU A 1 212 ? -10.838 -7.254 0.483 1.00 77.75 212 LEU A C 1
ATOM 1693 O O . LEU A 1 212 ? -9.814 -6.966 1.104 1.00 77.75 212 LEU A O 1
ATOM 1697 N N . LEU A 1 213 ? -11.808 -6.375 0.245 1.00 79.56 213 LEU A N 1
ATOM 1698 C CA . LEU A 1 213 ? -11.766 -5.024 0.799 1.00 79.56 213 LEU A CA 1
ATOM 1699 C C . LEU A 1 213 ? -12.117 -5.033 2.288 1.00 79.56 213 LEU A C 1
ATOM 1701 O O . LEU A 1 213 ? -12.776 -5.954 2.785 1.00 79.56 213 LEU A O 1
ATOM 1705 N N . VAL A 1 214 ? -11.704 -3.968 2.980 1.00 77.56 214 VAL A N 1
ATOM 1706 C CA . VAL A 1 214 ? -12.038 -3.746 4.390 1.00 77.56 214 VAL A CA 1
ATOM 1707 C C . VAL A 1 214 ? -13.557 -3.874 4.570 1.00 77.56 214 VAL A C 1
ATOM 1709 O O . VAL A 1 214 ? -14.311 -3.264 3.799 1.00 77.56 214 VAL A O 1
ATOM 1712 N N . PRO A 1 215 ? -14.025 -4.691 5.529 1.00 79.25 215 PRO A N 1
ATOM 1713 C CA . PRO A 1 215 ? -15.449 -4.886 5.725 1.00 79.25 215 PRO A CA 1
ATOM 1714 C C . PRO A 1 215 ? -16.171 -3.581 6.066 1.00 79.25 215 PRO A C 1
ATOM 1716 O O . PRO A 1 215 ? -15.672 -2.745 6.816 1.00 79.25 215 PRO A O 1
ATOM 1719 N N . ARG A 1 216 ? -17.383 -3.435 5.540 1.00 82.31 216 ARG A N 1
ATOM 1720 C CA . ARG A 1 216 ? -18.285 -2.313 5.792 1.00 82.31 216 ARG A CA 1
ATOM 1721 C C . ARG A 1 216 ? -19.405 -2.763 6.704 1.00 82.31 216 ARG A C 1
ATOM 1723 O O . ARG A 1 216 ? -19.963 -3.835 6.493 1.00 82.31 216 ARG A O 1
ATOM 1730 N N . LEU A 1 217 ? -19.767 -1.932 7.669 1.00 81.50 217 LEU A N 1
ATOM 1731 C CA . LEU A 1 217 ? -20.943 -2.150 8.500 1.00 81.50 217 LEU A CA 1
ATOM 1732 C C . LEU A 1 217 ? -22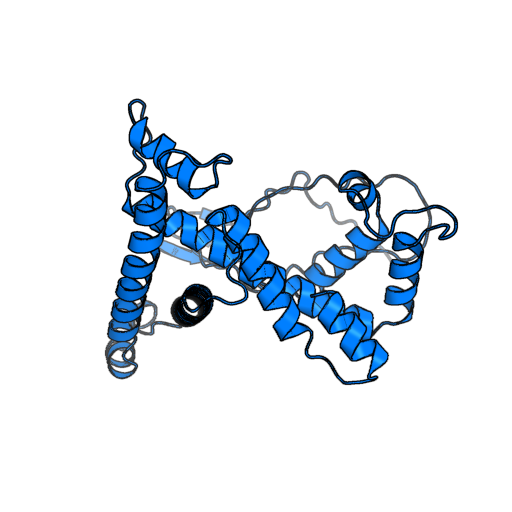.112 -1.349 7.925 1.00 81.50 217 LEU A C 1
ATOM 1734 O O . LEU A 1 217 ? -21.996 -0.137 7.741 1.00 81.50 217 LEU A O 1
ATOM 1738 N N . LEU A 1 218 ? -23.228 -2.012 7.621 1.00 81.75 218 LEU A N 1
ATOM 1739 C CA . LEU A 1 218 ? -24.420 -1.316 7.143 1.00 81.75 218 LEU A CA 1
ATOM 1740 C C . LEU A 1 218 ? -25.040 -0.481 8.267 1.00 81.75 218 LEU A C 1
ATOM 1742 O O . LEU A 1 218 ? -25.332 -0.994 9.343 1.00 81.75 218 LEU A O 1
ATOM 1746 N N . THR A 1 219 ? -25.274 0.803 8.005 1.00 89.19 219 THR A N 1
ATOM 1747 C CA . THR A 1 219 ? -25.900 1.731 8.962 1.00 89.19 219 THR A CA 1
ATOM 1748 C C . THR A 1 219 ? -27.427 1.732 8.893 1.00 89.19 219 THR A C 1
ATOM 1750 O O . THR A 1 219 ? -28.079 2.244 9.796 1.00 89.19 219 THR A O 1
ATOM 1753 N N . GLN A 1 220 ? -27.996 1.160 7.833 1.00 87.12 220 GLN A N 1
ATOM 1754 C CA . GLN A 1 220 ? -29.432 1.070 7.585 1.00 87.12 220 GLN A CA 1
ATOM 1755 C C . GLN A 1 220 ? -29.749 -0.191 6.774 1.00 87.12 220 GLN A C 1
ATOM 1757 O O . GLN A 1 220 ? -28.857 -0.749 6.128 1.00 87.12 220 GLN A O 1
ATOM 1762 N N . ASP A 1 221 ? -31.012 -0.609 6.788 1.00 88.19 221 ASP A N 1
ATOM 1763 C CA . ASP A 1 221 ? -31.496 -1.714 5.962 1.00 88.19 221 ASP A CA 1
ATOM 1764 C C . ASP A 1 221 ? -31.370 -1.361 4.472 1.00 88.19 221 ASP A C 1
ATOM 1766 O O . ASP A 1 221 ? -31.684 -0.247 4.045 1.00 88.19 221 ASP A O 1
ATOM 1770 N N . VAL A 1 222 ? -30.902 -2.310 3.661 1.00 89.00 222 VAL A N 1
ATOM 1771 C CA . VAL A 1 222 ? -30.664 -2.120 2.225 1.00 89.00 222 VAL A CA 1
ATOM 1772 C C . VAL A 1 222 ? -31.211 -3.302 1.440 1.00 89.00 222 VAL A C 1
ATOM 1774 O O . VAL A 1 222 ? -30.975 -4.457 1.785 1.00 89.00 222 VAL A O 1
ATOM 1777 N N . LYS A 1 223 ? -31.870 -3.017 0.312 1.00 90.00 223 LYS A N 1
ATOM 1778 C CA . LYS A 1 223 ? -32.239 -4.034 -0.674 1.00 90.00 223 LYS A CA 1
ATOM 1779 C C . LYS A 1 223 ? -31.213 -4.080 -1.802 1.00 90.00 223 LYS A C 1
ATOM 1781 O O . LYS A 1 223 ? -31.112 -3.141 -2.590 1.00 90.00 223 LYS A O 1
ATOM 1786 N N . LEU A 1 224 ? -30.468 -5.177 -1.917 1.00 84.25 224 LEU A N 1
ATOM 1787 C CA . LEU A 1 224 ? -29.444 -5.367 -2.945 1.00 84.25 224 LEU A CA 1
ATOM 1788 C C . LEU A 1 224 ? -29.819 -6.535 -3.859 1.00 84.25 224 LEU A C 1
ATOM 1790 O O . LEU A 1 224 ? -29.896 -7.676 -3.419 1.00 84.25 224 LEU A O 1
ATOM 1794 N N . LYS A 1 225 ? -30.047 -6.263 -5.152 1.00 86.88 225 LYS A N 1
ATOM 1795 C CA . LYS A 1 225 ? -30.445 -7.275 -6.159 1.00 86.88 225 LYS A CA 1
ATOM 1796 C C . LYS A 1 225 ? -31.637 -8.154 -5.729 1.00 86.88 225 LYS A C 1
ATOM 1798 O O . LYS A 1 225 ? -31.680 -9.338 -6.040 1.00 86.88 225 LYS A O 1
ATOM 1803 N N . GLY A 1 226 ? -32.599 -7.569 -5.016 1.00 89.88 226 GLY A N 1
ATOM 1804 C CA . GLY A 1 226 ? -33.786 -8.274 -4.523 1.00 89.88 226 GLY A CA 1
ATOM 1805 C C . GLY A 1 226 ? -33.627 -8.930 -3.148 1.00 89.88 226 GLY A C 1
ATOM 1806 O O . GLY A 1 226 ? -34.637 -9.343 -2.590 1.00 89.88 226 GLY A O 1
ATOM 1807 N N . TYR A 1 227 ? -32.419 -8.960 -2.578 1.00 90.12 227 TYR A N 1
ATOM 1808 C CA . TYR A 1 227 ? -32.169 -9.435 -1.217 1.00 90.12 227 TYR A CA 1
ATOM 1809 C C . TYR A 1 227 ? -32.283 -8.292 -0.216 1.00 90.12 227 TYR A C 1
ATOM 1811 O O . TYR A 1 227 ? -31.666 -7.247 -0.412 1.00 90.12 227 TYR A O 1
ATOM 1819 N N . ASP A 1 228 ? -33.039 -8.504 0.854 1.00 93.75 228 ASP A N 1
ATOM 1820 C CA . ASP A 1 228 ? -33.102 -7.588 1.988 1.00 93.75 228 ASP A CA 1
ATOM 1821 C C . ASP A 1 228 ? -31.937 -7.884 2.946 1.00 93.75 228 ASP A C 1
ATOM 1823 O O . ASP A 1 228 ? -31.760 -9.017 3.396 1.00 93.75 228 ASP A O 1
ATOM 1827 N N . ILE A 1 229 ? -31.112 -6.872 3.215 1.00 90.44 229 ILE A N 1
ATOM 1828 C CA . ILE A 1 229 ? -29.935 -6.947 4.085 1.00 90.44 229 ILE A CA 1
ATOM 1829 C C . ILE A 1 229 ? -30.133 -5.949 5.224 1.00 90.44 229 ILE A C 1
ATOM 1831 O O . ILE A 1 229 ? -30.289 -4.754 4.982 1.00 90.44 229 ILE A O 1
ATOM 1835 N N . ALA A 1 230 ? -30.129 -6.439 6.461 1.00 92.12 230 ALA A N 1
ATOM 1836 C CA . ALA A 1 230 ? -30.391 -5.618 7.637 1.00 92.12 230 ALA A CA 1
ATOM 1837 C C . ALA A 1 230 ? -29.207 -4.705 8.002 1.00 92.12 230 ALA A C 1
ATOM 1839 O O . ALA A 1 230 ? -28.038 -5.052 7.784 1.00 92.12 230 ALA A O 1
ATOM 1840 N N . ALA A 1 231 ? -29.512 -3.577 8.639 1.00 87.94 231 ALA A N 1
ATOM 1841 C CA . ALA A 1 231 ? -28.549 -2.752 9.353 1.00 87.94 231 ALA A CA 1
ATOM 1842 C C . ALA A 1 231 ? -27.746 -3.594 10.362 1.00 87.94 231 ALA A C 1
ATOM 1844 O O . ALA A 1 231 ? -28.234 -4.580 10.913 1.00 87.94 231 ALA A O 1
ATOM 1845 N N . GLY A 1 232 ? -26.489 -3.222 10.593 1.00 81.25 232 GLY A N 1
ATOM 1846 C CA . GLY A 1 232 ? -25.562 -3.983 11.433 1.00 81.25 232 GLY A CA 1
ATOM 1847 C C . GLY A 1 232 ? -24.955 -5.212 10.749 1.00 81.25 232 GLY A C 1
ATOM 1848 O O . GLY A 1 232 ? -24.076 -5.849 11.324 1.00 81.25 232 GLY A O 1
ATOM 1849 N N . THR A 1 233 ? -25.350 -5.533 9.513 1.00 84.50 233 THR A N 1
ATOM 1850 C CA . THR A 1 233 ? -24.674 -6.576 8.732 1.00 84.50 233 THR A CA 1
ATOM 1851 C C . THR A 1 233 ? -23.308 -6.077 8.267 1.00 84.50 233 THR A C 1
ATOM 1853 O O . THR A 1 233 ? -23.196 -5.008 7.660 1.00 84.50 233 THR A O 1
ATOM 1856 N N . GLN A 1 234 ? -22.267 -6.870 8.520 1.00 82.38 234 GLN A N 1
ATOM 1857 C CA . GLN A 1 234 ? -20.929 -6.637 7.993 1.00 82.38 234 GLN A CA 1
ATOM 1858 C C . GLN A 1 234 ? -20.808 -7.244 6.588 1.00 82.38 234 GLN A C 1
ATOM 1860 O O . GLN A 1 234 ? -21.083 -8.424 6.375 1.00 82.38 234 GLN A O 1
ATOM 1865 N N . VAL A 1 235 ? -20.391 -6.438 5.615 1.00 82.44 235 VAL A N 1
ATOM 1866 C CA . VAL A 1 235 ? -20.276 -6.816 4.203 1.00 82.44 235 VAL A CA 1
ATOM 1867 C C . VAL A 1 235 ? -18.862 -6.524 3.721 1.00 82.44 235 VAL A C 1
ATOM 1869 O O . VAL A 1 235 ? -18.367 -5.413 3.872 1.00 82.44 235 VAL A O 1
ATOM 1872 N N . THR A 1 236 ? -18.209 -7.497 3.091 1.00 80.44 236 THR A N 1
ATOM 1873 C CA . THR A 1 236 ? -16.939 -7.281 2.383 1.00 80.44 236 THR A CA 1
ATOM 1874 C C . THR A 1 236 ? -17.158 -7.348 0.875 1.00 80.44 236 THR A C 1
ATOM 1876 O O . THR A 1 236 ? -17.986 -8.117 0.382 1.00 80.44 236 THR A O 1
ATOM 1879 N N . LEU A 1 237 ? -16.413 -6.534 0.131 1.00 80.56 237 LEU A N 1
ATOM 1880 C CA . LEU A 1 237 ? -16.386 -6.599 -1.324 1.00 80.56 237 LEU A CA 1
ATOM 1881 C C . LEU A 1 237 ? -15.212 -7.472 -1.762 1.00 80.56 237 LEU A C 1
ATOM 1883 O O . LEU A 1 237 ? -14.052 -7.175 -1.472 1.00 80.56 237 LEU A O 1
ATOM 1887 N N . ALA A 1 238 ? -15.520 -8.543 -2.490 1.00 78.06 238 ALA A N 1
ATOM 1888 C CA . ALA A 1 238 ? -14.517 -9.464 -2.997 1.00 78.06 238 ALA A CA 1
ATOM 1889 C C . ALA A 1 238 ? -13.954 -8.975 -4.337 1.00 78.06 238 ALA A C 1
ATOM 1891 O O . ALA A 1 238 ? -14.496 -9.264 -5.408 1.00 78.06 238 ALA A O 1
ATOM 1892 N N . ASN A 1 239 ? -12.838 -8.251 -4.277 1.00 70.19 239 ASN A N 1
ATOM 1893 C CA . ASN A 1 239 ? -12.127 -7.778 -5.460 1.00 70.19 239 ASN A CA 1
ATOM 1894 C C . ASN A 1 239 ? -11.607 -8.948 -6.319 1.00 70.19 239 ASN A C 1
ATOM 1896 O O . ASN A 1 239 ? -11.618 -8.861 -7.537 1.00 70.19 239 ASN A O 1
ATOM 1900 N N . LEU A 1 240 ? -11.281 -10.092 -5.705 1.00 66.44 240 LEU A N 1
ATOM 1901 C CA . LEU A 1 240 ? -10.937 -11.350 -6.397 1.00 66.44 240 LEU A CA 1
ATOM 1902 C C . LEU A 1 240 ? -11.990 -11.821 -7.409 1.00 66.44 240 LEU A C 1
ATOM 1904 O O . LEU A 1 240 ? -11.653 -12.448 -8.413 1.00 66.44 240 LEU A O 1
ATOM 1908 N N . VAL A 1 241 ? -13.270 -11.582 -7.111 1.00 54.88 241 VAL A N 1
ATOM 1909 C CA . VAL A 1 241 ? -14.394 -12.034 -7.947 1.00 54.88 241 VAL A CA 1
ATOM 1910 C C . VAL A 1 241 ? -14.581 -11.084 -9.126 1.00 54.88 241 VAL A C 1
ATOM 1912 O O . VAL A 1 241 ? -14.924 -11.512 -10.227 1.00 54.88 241 VAL A O 1
ATOM 1915 N N . ASN A 1 242 ? -14.245 -9.809 -8.927 1.00 52.19 242 ASN A N 1
ATOM 1916 C CA . ASN A 1 242 ? -13.989 -8.872 -10.004 1.00 52.19 242 ASN A CA 1
ATOM 1917 C C . ASN A 1 242 ? -12.559 -9.089 -10.512 1.00 52.19 242 ASN A C 1
ATOM 1919 O O . ASN A 1 242 ? -11.713 -8.203 -10.406 1.00 52.19 242 ASN A O 1
ATOM 1923 N N . ARG A 1 243 ? -12.293 -10.228 -11.171 1.00 47.44 243 ARG A N 1
ATOM 1924 C CA . ARG A 1 243 ? -11.309 -10.164 -12.256 1.00 47.44 243 ARG A CA 1
ATOM 1925 C C . ARG A 1 243 ? -11.850 -9.084 -13.172 1.00 47.44 243 ARG A C 1
ATOM 1927 O O . ARG A 1 243 ? -12.848 -9.324 -13.847 1.00 47.44 243 ARG A O 1
ATOM 1934 N N . PHE A 1 244 ? -11.305 -7.873 -13.086 1.00 46.97 244 PHE A N 1
ATOM 1935 C CA . PHE A 1 244 ? -11.727 -6.785 -13.944 1.00 46.97 244 PHE A CA 1
ATOM 1936 C C . PHE A 1 244 ? -11.745 -7.371 -15.355 1.00 46.97 244 PHE A C 1
ATOM 1938 O O . PHE A 1 244 ? -10.719 -7.879 -15.809 1.00 46.97 244 PHE A O 1
ATOM 1945 N N . ASN A 1 245 ? -12.914 -7.413 -15.997 1.00 39.03 245 ASN A N 1
ATOM 1946 C CA . ASN A 1 245 ? -13.060 -7.910 -17.362 1.00 39.03 245 ASN A CA 1
ATOM 1947 C C . ASN A 1 245 ? -12.435 -6.885 -18.326 1.00 39.03 245 ASN A C 1
ATOM 1949 O O . ASN A 1 245 ? -13.076 -6.412 -19.256 1.00 39.03 245 ASN A O 1
ATOM 1953 N N . TRP A 1 246 ? -11.174 -6.516 -18.1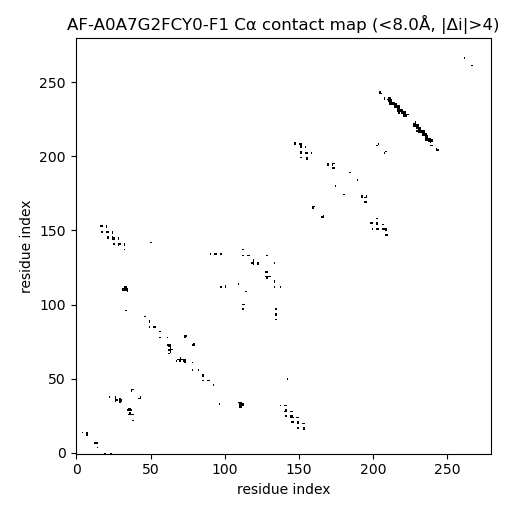05 1.00 41.47 246 TRP A N 1
ATOM 1954 C CA . TRP A 1 246 ? -10.324 -6.029 -19.167 1.00 41.47 246 TRP A CA 1
ATOM 1955 C C . TRP A 1 246 ? -10.056 -7.250 -20.044 1.00 41.47 246 TRP A C 1
ATOM 1957 O O . TRP A 1 246 ? -9.141 -8.031 -19.795 1.00 41.47 246 TRP A O 1
ATOM 1967 N N . ARG A 1 247 ? -10.872 -7.449 -21.080 1.00 32.75 247 ARG A N 1
ATOM 1968 C CA . ARG A 1 247 ? -10.304 -8.025 -22.294 1.00 32.75 247 ARG A CA 1
ATOM 1969 C C . ARG A 1 247 ? -9.424 -6.933 -22.881 1.00 32.75 247 ARG A C 1
ATOM 1971 O O .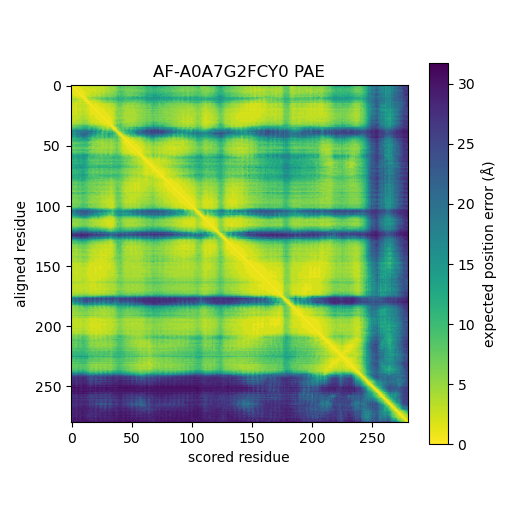 ARG A 1 247 ? -9.905 -6.048 -23.575 1.00 32.75 247 ARG A O 1
ATOM 1978 N N . MET A 1 248 ? -8.132 -6.974 -22.575 1.00 38.03 248 MET A N 1
ATOM 1979 C CA . MET A 1 248 ? -7.159 -6.491 -23.545 1.00 38.03 248 MET A CA 1
ATOM 1980 C C . MET A 1 248 ? -7.147 -7.553 -24.637 1.00 38.03 248 MET A C 1
ATOM 1982 O O . MET A 1 248 ? -6.385 -8.518 -24.573 1.00 38.03 248 MET A O 1
ATOM 1986 N N . ASP A 1 249 ? -8.058 -7.425 -25.600 1.00 31.20 249 ASP A N 1
ATOM 1987 C CA . ASP A 1 249 ? -7.908 -8.154 -26.845 1.00 31.20 249 ASP A CA 1
ATOM 1988 C C . ASP A 1 249 ? -6.596 -7.651 -27.447 1.00 31.20 249 ASP A C 1
ATOM 1990 O O . ASP A 1 249 ? -6.506 -6.549 -27.983 1.00 31.20 249 ASP A O 1
ATOM 1994 N N . ALA A 1 250 ? -5.535 -8.447 -27.313 1.00 33.66 250 ALA A N 1
ATOM 1995 C CA . ALA A 1 250 ? -4.258 -8.227 -27.979 1.00 33.66 250 ALA A CA 1
ATOM 1996 C C . ALA A 1 250 ? -4.396 -8.487 -29.493 1.00 33.66 250 ALA A C 1
ATOM 1998 O O . ALA A 1 250 ? -3.605 -9.204 -30.103 1.00 33.66 250 ALA A O 1
ATOM 1999 N N . ARG A 1 251 ? -5.434 -7.916 -30.107 1.00 33.25 251 ARG A N 1
ATOM 2000 C CA . ARG A 1 251 ? -5.620 -7.782 -31.542 1.00 33.25 251 ARG A CA 1
ATOM 2001 C C . ARG A 1 251 ? -5.812 -6.302 -31.823 1.00 33.25 251 ARG A C 1
ATOM 2003 O O . ARG A 1 251 ? -6.884 -5.741 -31.649 1.00 33.25 251 ARG A O 1
ATOM 2010 N N . LEU A 1 252 ? -4.695 -5.698 -32.213 1.00 49.72 252 LEU A N 1
ATOM 2011 C CA . LEU A 1 252 ? -4.573 -4.355 -32.762 1.00 49.72 252 LEU A CA 1
ATOM 2012 C C . LEU A 1 252 ? -5.689 -4.081 -33.781 1.00 49.72 252 LEU A C 1
ATOM 2014 O O . LEU A 1 252 ? -5.712 -4.725 -34.826 1.00 49.72 252 LEU A O 1
ATOM 2018 N N . SER A 1 253 ? -6.576 -3.130 -33.482 1.00 36.53 253 SER A N 1
ATOM 2019 C CA . SER A 1 253 ? -7.357 -2.366 -34.465 1.00 36.53 253 SER A CA 1
ATOM 2020 C C . SER A 1 253 ? -8.275 -1.368 -33.750 1.00 36.53 253 SER A C 1
ATOM 2022 O O . SER A 1 253 ? -9.243 -1.784 -33.121 1.00 36.53 253 SER A O 1
ATOM 2024 N N . GLY A 1 254 ? -8.029 -0.069 -33.934 1.00 35.00 254 GLY A N 1
ATOM 2025 C CA . GLY A 1 254 ? -9.024 0.984 -33.704 1.00 35.00 254 GLY A CA 1
ATOM 2026 C C . GLY A 1 254 ? -8.710 1.922 -32.543 1.00 35.00 254 GLY A C 1
ATOM 2027 O O . GLY A 1 254 ? -8.632 1.506 -31.389 1.00 35.00 254 GLY A O 1
ATOM 2028 N N . ASP A 1 255 ? -8.534 3.195 -32.883 1.00 44.44 255 ASP A N 1
ATOM 2029 C CA . ASP A 1 255 ? -8.388 4.320 -31.968 1.00 44.44 255 ASP A CA 1
ATOM 2030 C C . ASP A 1 255 ? -9.745 4.716 -31.377 1.00 44.44 255 ASP A C 1
ATOM 2032 O O . ASP A 1 255 ? -10.581 5.261 -32.085 1.00 44.44 255 ASP A O 1
ATOM 2036 N N . GLU A 1 256 ? -9.944 4.444 -30.088 1.00 35.22 256 GLU A N 1
ATOM 2037 C CA . GLU A 1 256 ? -10.665 5.299 -29.131 1.00 35.22 256 GLU A CA 1
ATOM 2038 C C . GLU A 1 256 ? -10.606 4.619 -27.756 1.00 35.22 256 GLU A C 1
ATOM 2040 O O . GLU A 1 256 ? -11.315 3.655 -27.475 1.00 35.22 256 GLU A O 1
ATOM 2045 N N . TYR A 1 257 ? -9.708 5.093 -26.891 1.00 42.28 257 TYR A N 1
ATOM 2046 C CA . TYR A 1 257 ? -9.599 4.613 -25.515 1.00 42.28 257 TYR A CA 1
ATOM 2047 C C . TYR A 1 257 ? -10.004 5.745 -24.570 1.00 42.28 257 TYR A C 1
ATOM 2049 O O . TYR A 1 257 ? -9.205 6.644 -24.316 1.00 42.28 257 TYR A O 1
ATOM 2057 N N . ASP A 1 258 ? -11.222 5.695 -24.027 1.00 36.19 258 ASP A N 1
ATOM 2058 C CA . ASP A 1 258 ? -11.578 6.512 -22.862 1.00 36.19 258 ASP A CA 1
ATOM 2059 C C . ASP A 1 258 ? -11.024 5.827 -21.602 1.00 36.19 258 ASP A C 1
ATOM 2061 O O . ASP A 1 258 ? -11.510 4.784 -21.156 1.00 36.19 258 ASP A O 1
ATOM 2065 N N . LEU A 1 259 ? -9.933 6.389 -21.080 1.00 39.34 259 LEU A N 1
ATOM 2066 C CA . LEU A 1 259 ? -9.216 5.927 -19.893 1.00 39.34 259 LEU A CA 1
ATOM 2067 C C . LEU A 1 259 ? -9.387 6.905 -18.723 1.00 39.34 259 LEU A C 1
ATOM 2069 O O . LEU A 1 259 ? -8.426 7.137 -17.992 1.00 39.34 259 LEU A O 1
ATOM 2073 N N . ALA A 1 260 ? -10.576 7.482 -18.538 1.00 31.19 260 ALA A N 1
ATOM 2074 C CA . ALA A 1 260 ? -10.845 8.312 -17.369 1.00 31.19 260 ALA A CA 1
ATOM 2075 C C . ALA A 1 260 ? -10.598 7.525 -16.063 1.00 31.19 260 ALA A C 1
ATOM 2077 O O . ALA A 1 260 ? -11.277 6.539 -15.760 1.00 31.19 260 ALA A O 1
ATOM 2078 N N . GLU A 1 261 ? -9.600 7.964 -15.296 1.00 33.91 261 GLU A N 1
ATOM 2079 C CA . GLU A 1 261 ? -9.331 7.479 -13.948 1.00 33.91 261 GLU A CA 1
ATOM 2080 C C . GLU A 1 261 ? -10.438 7.952 -12.996 1.00 33.91 261 GLU A C 1
ATOM 2082 O O . GLU A 1 261 ? -10.850 9.111 -13.020 1.00 33.91 261 GLU A O 1
ATOM 2087 N N . ALA A 1 262 ? -10.915 7.052 -12.138 1.00 29.52 262 ALA A N 1
ATOM 2088 C CA . ALA A 1 262 ? -11.700 7.408 -10.964 1.00 29.52 262 ALA A CA 1
ATOM 2089 C C . ALA A 1 262 ? -10.886 7.007 -9.733 1.00 29.52 262 ALA A C 1
ATOM 2091 O O . ALA A 1 262 ? -10.570 5.831 -9.546 1.00 29.52 262 ALA A O 1
ATOM 2092 N N . THR A 1 263 ? -10.512 7.988 -8.918 1.00 26.66 263 THR A N 1
ATOM 2093 C CA . THR A 1 263 ? -9.789 7.788 -7.662 1.00 26.66 263 THR A CA 1
ATOM 2094 C C . THR A 1 263 ? -10.773 7.465 -6.533 1.00 26.66 263 THR A C 1
ATOM 2096 O O . THR A 1 263 ? -11.752 8.178 -6.326 1.00 26.66 263 THR A O 1
ATOM 2099 N N . GLY A 1 264 ? -10.527 6.374 -5.797 1.00 29.95 264 GLY A N 1
ATOM 2100 C CA . GLY A 1 264 ? -11.310 5.978 -4.619 1.00 29.95 264 GLY A CA 1
ATOM 2101 C C . GLY A 1 264 ? -11.381 4.461 -4.399 1.00 29.95 264 GLY A C 1
ATOM 2102 O O . GLY A 1 264 ? -11.286 3.679 -5.340 1.00 29.95 264 GLY A O 1
ATOM 2103 N N . ILE A 1 265 ? -11.562 4.039 -3.141 1.00 33.94 265 ILE A N 1
ATOM 2104 C CA . ILE A 1 265 ? -11.783 2.627 -2.751 1.00 33.94 265 ILE A CA 1
ATOM 2105 C C . ILE A 1 265 ? -13.224 2.179 -3.095 1.00 33.94 265 ILE A C 1
ATOM 2107 O O . ILE A 1 265 ? -13.499 0.986 -3.211 1.00 33.94 265 ILE A O 1
ATOM 2111 N N . ASP A 1 266 ? -14.128 3.136 -3.331 1.00 31.92 266 ASP A N 1
ATOM 2112 C CA . ASP A 1 266 ? -15.467 2.924 -3.882 1.00 31.92 266 ASP A CA 1
ATOM 2113 C C . ASP A 1 266 ? -15.547 3.456 -5.311 1.00 31.92 266 ASP A C 1
ATOM 2115 O O . ASP A 1 266 ? -15.528 4.662 -5.544 1.00 31.92 266 ASP A O 1
ATOM 2119 N N . VAL A 1 267 ? -15.680 2.556 -6.282 1.00 38.84 267 VAL A N 1
ATOM 2120 C CA . VAL A 1 267 ? -15.923 2.942 -7.674 1.00 38.84 267 VAL A CA 1
ATOM 2121 C C . VAL A 1 267 ? -17.431 2.975 -7.921 1.00 38.84 267 VAL A C 1
ATOM 2123 O O . VAL A 1 267 ? -18.058 1.936 -8.144 1.00 38.84 267 VAL A O 1
ATOM 2126 N N . CYS A 1 268 ? -18.022 4.170 -7.948 1.00 29.59 268 CYS A N 1
ATOM 2127 C CA . CYS A 1 268 ? -19.302 4.374 -8.627 1.00 29.59 268 CYS A CA 1
ATOM 2128 C C . CYS A 1 268 ? -19.075 4.250 -10.141 1.00 29.59 268 CYS A C 1
ATOM 2130 O O . CYS A 1 268 ? -18.311 5.007 -10.737 1.00 29.59 268 CYS A O 1
ATOM 2132 N N . ARG A 1 269 ? -19.721 3.269 -10.780 1.00 39.00 269 ARG A N 1
ATOM 2133 C CA . ARG A 1 269 ? -19.613 3.057 -12.232 1.00 39.00 269 ARG A CA 1
ATOM 2134 C C . ARG A 1 269 ? -20.373 4.157 -12.983 1.00 39.00 269 ARG A C 1
ATOM 2136 O O . ARG A 1 269 ? -21.557 4.352 -12.730 1.00 39.00 269 ARG A O 1
ATOM 2143 N N . LYS A 1 270 ? -19.717 4.818 -13.945 1.00 37.44 270 LYS A N 1
ATOM 2144 C CA . LYS A 1 270 ? -20.315 5.864 -14.802 1.00 37.44 270 LYS A CA 1
ATOM 2145 C C . LYS A 1 270 ? -21.310 5.313 -15.838 1.00 37.44 270 LYS A C 1
ATOM 2147 O O . LYS A 1 270 ? -22.193 6.048 -16.262 1.00 37.44 270 LYS A O 1
ATOM 2152 N N . PHE A 1 271 ? -21.222 4.028 -16.206 1.00 35.09 271 PHE A N 1
ATOM 2153 C CA . PHE A 1 271 ? -22.138 3.402 -17.169 1.00 35.09 271 PHE A CA 1
ATOM 2154 C C . PHE A 1 271 ? -22.551 1.974 -16.757 1.00 35.09 271 PHE A C 1
ATOM 2156 O O . PHE A 1 271 ? -21.712 1.214 -16.256 1.00 35.09 271 PHE A O 1
ATOM 2163 N N . PRO A 1 272 ? -23.826 1.581 -16.959 1.00 33.06 272 PRO A N 1
ATOM 2164 C CA . PRO A 1 272 ? -24.283 0.215 -16.732 1.00 33.06 272 PRO A CA 1
ATOM 2165 C C . PRO A 1 272 ? -23.733 -0.731 -17.811 1.00 33.06 272 PRO A C 1
ATOM 2167 O O . PRO A 1 272 ? -23.820 -0.456 -19.004 1.00 33.06 272 PRO A O 1
ATOM 2170 N N . LEU A 1 273 ? -23.186 -1.874 -17.390 1.00 41.66 273 LEU A N 1
ATOM 2171 C CA . LEU A 1 273 ? -22.792 -2.958 -18.295 1.00 41.66 273 LEU A CA 1
ATOM 2172 C C . LEU A 1 273 ? -24.050 -3.644 -18.837 1.00 41.66 273 LEU A C 1
ATOM 2174 O O . LEU A 1 273 ? -24.737 -4.352 -18.100 1.00 41.66 273 LEU A O 1
ATOM 2178 N N . ILE A 1 274 ? -24.327 -3.445 -20.123 1.00 33.56 274 ILE A N 1
ATOM 2179 C CA . ILE A 1 274 ? -25.326 -4.204 -20.877 1.00 33.56 274 ILE A CA 1
ATOM 2180 C C . ILE A 1 274 ? -24.586 -5.360 -21.554 1.00 33.56 274 ILE A C 1
ATOM 2182 O O . ILE A 1 274 ? -23.692 -5.143 -22.369 1.00 33.56 274 ILE A O 1
ATOM 2186 N N . VAL A 1 275 ? -24.917 -6.593 -21.171 1.00 36.19 275 VAL A N 1
ATOM 2187 C CA . VAL A 1 275 ? -24.338 -7.808 -21.759 1.00 36.19 275 VAL A CA 1
ATOM 2188 C C . VAL A 1 275 ? -25.185 -8.226 -22.953 1.00 36.19 275 VAL A C 1
ATOM 2190 O O . VAL A 1 275 ? -26.386 -8.445 -22.806 1.00 36.19 275 VAL A O 1
ATOM 2193 N N . PHE A 1 276 ? -24.550 -8.388 -24.113 1.00 34.22 276 PHE A N 1
ATOM 2194 C CA . PHE A 1 276 ? -25.157 -9.035 -25.272 1.00 34.22 276 PHE A CA 1
ATOM 2195 C C . PHE A 1 276 ? -24.672 -10.488 -25.360 1.00 34.22 276 PHE A C 1
ATOM 2197 O O . PHE A 1 276 ? -23.463 -10.726 -25.273 1.00 34.22 276 PHE A O 1
ATOM 2204 N N . PRO A 1 277 ? -25.573 -11.471 -25.522 1.00 30.50 277 PRO A N 1
ATOM 2205 C CA . PRO A 1 277 ? -25.173 -12.843 -25.794 1.00 30.50 277 PRO A CA 1
ATOM 2206 C C . PRO A 1 277 ? -24.510 -12.922 -27.177 1.00 30.50 277 PRO A C 1
ATOM 2208 O O . PRO A 1 277 ? -25.096 -12.538 -28.187 1.00 30.50 277 PRO A O 1
ATOM 2211 N N . SER A 1 278 ? -23.273 -13.416 -27.211 1.00 38.09 278 SER A N 1
ATOM 2212 C CA . SER A 1 278 ? -22.567 -13.773 -28.442 1.00 38.09 278 SER A CA 1
ATOM 2213 C C . SER A 1 278 ? -22.884 -15.228 -28.768 1.00 38.09 278 SER A C 1
ATOM 2215 O O . SER A 1 278 ? -22.466 -16.116 -28.028 1.00 38.09 278 SER A O 1
ATOM 2217 N N . ASN A 1 279 ? -23.586 -15.470 -29.873 1.00 46.28 279 ASN A N 1
ATOM 2218 C CA . ASN A 1 279 ? -23.782 -16.817 -30.403 1.00 46.28 279 ASN A CA 1
ATOM 2219 C C . ASN A 1 279 ? -22.498 -17.272 -31.111 1.00 46.28 279 ASN A C 1
ATOM 2221 O O . ASN A 1 279 ? -22.220 -16.826 -32.224 1.00 46.28 279 ASN A O 1
ATOM 2225 N N . ALA A 1 280 ? -21.736 -18.147 -30.459 1.00 39.31 280 ALA A N 1
ATOM 2226 C CA . ALA A 1 280 ? -20.748 -19.023 -31.081 1.00 39.31 280 ALA A CA 1
ATOM 2227 C C . ALA A 1 280 ? -20.829 -20.394 -30.407 1.00 39.31 280 ALA A C 1
ATOM 2229 O O . ALA A 1 280 ? -20.843 -20.416 -29.155 1.00 39.31 280 ALA A O 1
#

Solvent-accessible surface area (backbone atoms only — not comparable to full-atom values): 16933 Å² total; per-residue (Å²): 108,66,68,61,52,52,50,30,60,76,67,73,46,93,74,70,57,63,69,51,43,47,48,52,29,42,29,51,28,32,31,53,47,69,61,41,71,40,90,87,40,72,68,42,58,52,51,54,52,48,53,50,54,50,50,57,57,73,73,46,80,63,42,40,82,81,40,61,93,46,31,67,54,34,59,75,69,36,49,62,61,52,49,51,53,50,51,50,56,48,50,56,52,43,49,52,55,54,48,56,58,68,70,50,84,80,66,96,67,82,32,50,50,57,54,54,54,50,47,46,76,60,56,78,80,91,63,83,56,47,76,69,53,52,48,52,53,55,46,49,51,38,53,56,47,18,54,44,52,24,44,42,52,47,51,35,52,52,51,32,72,76,34,56,70,60,38,49,54,44,49,48,64,76,50,53,78,69,88,79,66,70,99,69,80,53,72,70,62,56,72,68,37,64,62,57,53,49,50,54,52,48,29,45,47,77,50,47,72,56,41,58,42,81,69,41,69,35,90,51,70,45,75,58,99,88,43,80,42,57,45,71,43,74,46,64,53,56,43,65,77,53,51,59,85,72,75,75,69,93,63,94,79,83,95,79,82,91,75,82,82,78,89,64,99,69,82,82,77,93,68,85,89,81,86,77,89,79,91,125

Radius of gyration: 23.21 Å; Cα contacts (8 Å, |Δi|>4): 188; chains: 1; bounding box: 63×47×61 Å

pLDDT: mean 76.74, std 18.33, range [26.66, 96.31]